Protein AF-A0A6I3ASY9-F1 (afdb_monomer)

Foldseek 3Di:
DQLLQEAEPDVLLSVLSSVLQVLQVVLVKDADPQKHWYYDLLQTFIFGPAADQAWGIKGFPLQKAFDPPFDWDLDLFATDTPDDDPPRDPSNVVNVVSVRVSCNVSRVSVVCCFQQQQRPPPQDPQLQVLLCVVVVCQNVDDDGSSRLVQLQQFDQDCLDPPDGGGTIHRPPLSNAAEAQQFWEWDDPNGIIITTGHCRDPHRTGHYHPVDDDAQLVCCRRHRAGHPNPDQPPDVDDDVVLLVSLVSLLVVLVVDDCRGSSVSNNVSSVSNNRSD

Structure (mmCIF, N/CA/C/O backbone):
data_AF-A0A6I3ASY9-F1
#
_entry.id   AF-A0A6I3ASY9-F1
#
loop_
_atom_site.group_PDB
_atom_site.id
_atom_site.type_symbol
_atom_site.label_atom_id
_atom_site.label_alt_id
_atom_site.label_comp_id
_atom_site.label_asym_id
_atom_site.label_entity_id
_atom_site.label_seq_id
_atom_site.pdbx_PDB_ins_code
_atom_site.Cartn_x
_atom_site.Cartn_y
_atom_site.Cartn_z
_atom_site.occupancy
_atom_site.B_iso_or_equiv
_atom_site.auth_seq_id
_atom_site.auth_comp_id
_atom_site.auth_asym_id
_atom_site.auth_atom_id
_atom_site.pdbx_PDB_model_num
ATOM 1 N N . MET A 1 1 ? 22.072 -5.869 -11.304 1.00 58.28 1 MET A N 1
ATOM 2 C CA . MET A 1 1 ? 22.186 -4.398 -11.091 1.00 58.28 1 MET A CA 1
ATOM 3 C C . MET A 1 1 ? 21.175 -3.882 -10.062 1.00 58.28 1 MET A C 1
ATOM 5 O O . MET A 1 1 ? 21.380 -2.794 -9.538 1.00 58.28 1 MET A O 1
ATOM 9 N N . SER A 1 2 ? 20.123 -4.649 -9.773 1.00 68.56 2 SER A N 1
ATOM 10 C CA . SER A 1 2 ? 18.989 -4.359 -8.885 1.00 68.56 2 SER A CA 1
ATOM 11 C C . SER A 1 2 ? 19.346 -4.203 -7.401 1.00 68.56 2 SER A C 1
ATOM 13 O O . S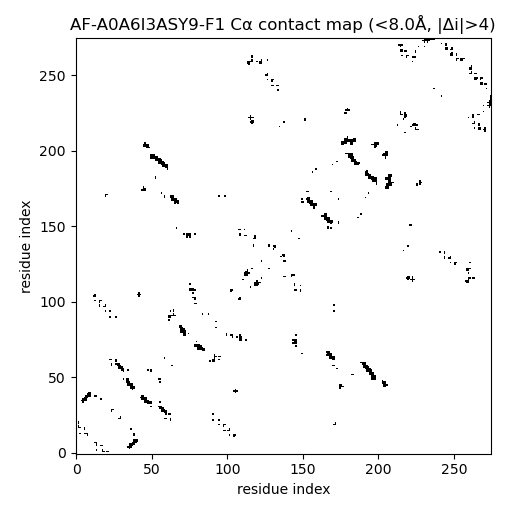ER A 1 2 ? 18.879 -3.269 -6.759 1.00 68.56 2 SER A O 1
ATOM 15 N N . THR A 1 3 ? 20.253 -5.028 -6.869 1.00 81.06 3 THR A N 1
ATOM 16 C CA . THR A 1 3 ? 20.610 -5.037 -5.433 1.00 81.06 3 THR A CA 1
ATOM 17 C C . THR A 1 3 ? 21.164 -3.716 -4.896 1.00 81.06 3 THR A C 1
ATOM 19 O O . THR A 1 3 ? 21.091 -3.463 -3.699 1.00 81.06 3 THR A O 1
ATOM 22 N N . ARG A 1 4 ? 21.679 -2.833 -5.764 1.00 90.50 4 ARG A N 1
ATOM 23 C CA . ARG A 1 4 ? 22.178 -1.507 -5.355 1.00 90.50 4 ARG A CA 1
ATOM 24 C C . ARG A 1 4 ? 21.085 -0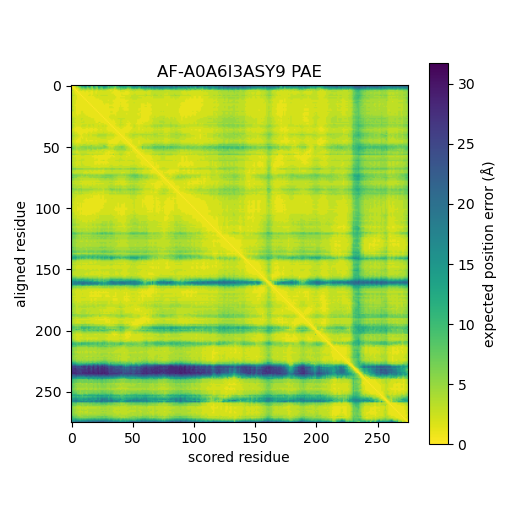.586 -4.808 1.00 90.50 4 ARG A C 1
ATOM 26 O O . ARG A 1 4 ? 21.412 0.383 -4.136 1.00 90.50 4 ARG A O 1
ATOM 33 N N . PHE A 1 5 ? 19.830 -0.855 -5.159 1.00 95.06 5 PHE A N 1
ATOM 34 C CA . PHE A 1 5 ? 18.673 -0.064 -4.758 1.00 95.06 5 PHE A CA 1
ATOM 35 C C . PHE A 1 5 ? 18.044 -0.574 -3.462 1.00 95.06 5 PHE A C 1
ATOM 37 O O . PHE A 1 5 ? 16.984 -0.091 -3.101 1.00 95.06 5 PHE A O 1
ATOM 44 N N . ILE A 1 6 ? 18.611 -1.582 -2.795 1.00 98.06 6 ILE A N 1
ATOM 45 C CA . ILE A 1 6 ? 17.900 -2.322 -1.750 1.00 98.06 6 ILE A CA 1
ATOM 46 C C . ILE A 1 6 ? 18.734 -2.364 -0.476 1.00 98.06 6 ILE A C 1
ATOM 48 O O . ILE A 1 6 ? 19.900 -2.758 -0.488 1.00 98.06 6 ILE A O 1
ATOM 52 N N . GLN A 1 7 ? 18.102 -2.011 0.637 1.00 97.94 7 GLN A N 1
ATOM 53 C CA . GLN A 1 7 ? 18.607 -2.232 1.983 1.00 97.94 7 GLN A CA 1
ATOM 54 C C . GLN A 1 7 ? 17.562 -3.037 2.753 1.00 97.94 7 GLN A C 1
ATOM 56 O O . GLN A 1 7 ? 16.497 -2.526 3.069 1.00 97.94 7 GLN A O 1
ATOM 61 N N . SER A 1 8 ? 17.862 -4.292 3.068 1.00 98.06 8 SER A N 1
ATOM 62 C CA . SER A 1 8 ? 16.923 -5.185 3.748 1.00 98.06 8 SER A CA 1
ATOM 63 C C . SER A 1 8 ? 17.630 -5.956 4.852 1.00 98.06 8 SER A C 1
ATOM 65 O O . SER A 1 8 ? 18.768 -6.391 4.669 1.00 98.06 8 SER A O 1
ATOM 67 N N . ASP A 1 9 ? 16.953 -6.139 5.983 1.00 97.69 9 ASP A N 1
ATOM 68 C CA . ASP A 1 9 ? 17.351 -7.084 7.029 1.00 97.69 9 ASP A CA 1
ATOM 69 C C . ASP A 1 9 ? 16.888 -8.528 6.748 1.00 97.69 9 ASP A C 1
ATOM 71 O O . ASP A 1 9 ? 17.345 -9.457 7.414 1.00 97.69 9 ASP A O 1
ATOM 75 N N . ASP A 1 10 ? 16.051 -8.727 5.725 1.00 98.00 10 ASP A N 1
ATOM 76 C CA . ASP A 1 10 ? 15.577 -10.027 5.246 1.00 98.00 10 ASP A CA 1
ATOM 77 C C . ASP A 1 10 ? 16.040 -10.282 3.792 1.00 98.00 10 ASP A C 1
ATOM 79 O O . ASP A 1 10 ? 15.656 -9.529 2.884 1.00 98.00 10 ASP A O 1
ATOM 83 N N . PRO A 1 11 ? 16.855 -11.323 3.530 1.00 97.31 11 PRO A N 1
ATOM 84 C CA . PRO A 1 11 ? 17.335 -11.631 2.184 1.00 97.31 11 PRO A CA 1
ATOM 85 C C . PRO A 1 11 ? 16.214 -12.039 1.217 1.00 97.31 11 PRO A C 1
ATOM 87 O O . PRO A 1 11 ? 16.312 -11.727 0.036 1.00 97.31 11 PRO A O 1
ATOM 90 N N . ILE A 1 12 ? 15.129 -12.662 1.693 1.00 98.12 12 ILE A N 1
ATOM 91 C CA . ILE A 1 12 ? 14.000 -13.056 0.835 1.00 98.12 12 ILE A CA 1
ATOM 92 C C . ILE A 1 12 ? 13.286 -11.805 0.323 1.00 98.12 12 ILE A C 1
ATOM 94 O O . ILE A 1 12 ? 13.012 -11.684 -0.869 1.00 98.12 12 ILE A O 1
ATOM 98 N N . VAL A 1 13 ? 13.035 -10.836 1.207 1.00 98.38 13 VAL A N 1
ATOM 99 C CA . VAL A 1 13 ? 12.461 -9.540 0.811 1.00 98.38 13 VAL A CA 1
ATOM 100 C C . VAL A 1 13 ? 13.382 -8.814 -0.170 1.00 98.38 13 VAL A C 1
ATOM 102 O O . VAL A 1 13 ? 12.900 -8.224 -1.137 1.00 98.38 13 VAL A O 1
ATOM 105 N N . ALA A 1 14 ? 14.701 -8.884 0.037 1.00 98.19 14 ALA A N 1
ATOM 106 C CA . ALA A 1 14 ? 15.661 -8.276 -0.878 1.00 98.19 14 ALA A CA 1
ATOM 107 C C . ALA A 1 14 ? 15.580 -8.882 -2.288 1.00 98.19 14 ALA A C 1
ATOM 109 O O . ALA A 1 14 ? 15.556 -8.137 -3.266 1.00 98.19 14 ALA A O 1
ATOM 110 N N . ASP A 1 15 ? 15.489 -10.207 -2.391 1.00 98.31 15 ASP A N 1
ATOM 111 C CA . ASP A 1 15 ? 15.388 -10.914 -3.671 1.00 98.31 15 ASP A CA 1
ATOM 112 C C . ASP A 1 15 ? 14.054 -10.625 -4.384 1.00 98.31 15 ASP A C 1
ATOM 114 O O . ASP A 1 15 ? 14.030 -10.403 -5.597 1.00 98.31 15 ASP A O 1
ATOM 118 N N . LEU A 1 16 ? 12.944 -10.545 -3.641 1.00 98.56 16 LEU A N 1
ATOM 119 C CA . LEU A 1 16 ? 11.625 -10.193 -4.186 1.00 98.56 16 LEU A CA 1
ATOM 120 C C . LEU A 1 16 ? 11.583 -8.750 -4.712 1.00 98.56 16 LEU A C 1
ATOM 122 O O . LEU A 1 16 ? 11.071 -8.495 -5.807 1.00 98.56 16 LEU A O 1
ATOM 126 N N . LEU A 1 17 ? 12.170 -7.800 -3.977 1.00 98.50 17 LEU A N 1
ATOM 127 C CA . LEU A 1 17 ? 12.324 -6.419 -4.442 1.00 98.50 17 LEU A CA 1
ATOM 128 C C . LEU A 1 17 ? 13.240 -6.347 -5.669 1.00 98.50 17 LEU A C 1
ATOM 130 O O . LEU A 1 17 ? 12.918 -5.650 -6.628 1.00 98.50 17 LEU A O 1
ATOM 134 N N . ALA A 1 18 ? 14.351 -7.087 -5.678 1.00 98.31 18 ALA A N 1
ATOM 135 C CA . ALA A 1 18 ? 15.269 -7.121 -6.813 1.00 98.31 18 ALA A CA 1
ATOM 136 C C . ALA A 1 18 ? 14.582 -7.644 -8.080 1.00 98.31 18 ALA A C 1
ATOM 138 O O . ALA A 1 18 ? 14.704 -7.018 -9.132 1.00 98.31 18 ALA A O 1
ATOM 139 N N . SER A 1 19 ? 13.803 -8.719 -7.946 1.00 98.31 19 SER A N 1
ATOM 140 C CA . SER A 1 19 ? 13.019 -9.313 -9.035 1.00 98.31 19 SER A CA 1
ATOM 141 C C . SER A 1 19 ? 11.951 -8.343 -9.550 1.00 98.31 19 SER A C 1
ATOM 143 O O . SER A 1 19 ? 11.803 -8.164 -10.754 1.00 98.31 19 SER A O 1
ATOM 145 N N . THR A 1 20 ? 11.269 -7.630 -8.644 1.00 98.50 20 THR A N 1
ATOM 146 C CA . THR A 1 20 ? 10.304 -6.581 -9.019 1.00 98.50 20 THR A CA 1
ATOM 147 C C . THR A 1 20 ? 10.973 -5.480 -9.846 1.00 98.50 20 THR A C 1
ATOM 149 O O . THR A 1 20 ? 10.451 -5.076 -10.881 1.00 98.50 20 THR A O 1
ATOM 152 N N . ILE A 1 21 ? 12.143 -4.994 -9.414 1.00 98.44 21 ILE A N 1
ATOM 153 C CA . ILE A 1 21 ? 12.889 -3.941 -10.120 1.00 98.44 21 ILE A CA 1
ATOM 154 C C . ILE A 1 21 ? 13.346 -4.417 -11.505 1.00 98.44 21 ILE A C 1
ATOM 156 O O . ILE A 1 21 ? 13.336 -3.632 -12.451 1.00 98.44 21 ILE A O 1
ATOM 160 N N . GLU A 1 22 ? 13.760 -5.678 -11.626 1.00 98.06 22 GLU A N 1
ATOM 161 C CA . GLU A 1 22 ? 14.191 -6.267 -12.897 1.00 98.06 22 GLU A CA 1
ATOM 162 C C . GLU A 1 22 ? 13.037 -6.375 -13.892 1.00 98.06 22 GLU A C 1
ATOM 164 O O . GLU A 1 22 ? 13.189 -5.895 -15.013 1.00 98.06 22 GLU A O 1
ATOM 169 N N . LEU A 1 23 ? 11.870 -6.865 -13.467 1.00 98.25 23 LEU A N 1
ATOM 170 C CA . LEU A 1 23 ? 10.675 -6.934 -14.317 1.00 98.25 23 LEU A CA 1
ATOM 171 C C . LEU A 1 23 ? 10.157 -5.550 -14.719 1.00 98.25 23 LEU A C 1
ATOM 173 O O . LEU A 1 23 ? 9.797 -5.327 -15.873 1.00 98.25 23 LEU A O 1
ATOM 177 N N . VAL A 1 24 ? 10.182 -4.578 -13.800 1.00 98.25 24 VAL A N 1
ATOM 178 C CA . VAL A 1 24 ? 9.852 -3.184 -14.136 1.00 98.25 24 VAL A CA 1
ATOM 179 C C . VAL A 1 24 ? 10.818 -2.639 -15.190 1.00 98.25 24 VAL A C 1
ATOM 181 O O . VAL A 1 24 ? 10.379 -1.959 -16.114 1.00 98.25 24 VAL A O 1
ATOM 184 N N . ALA A 1 25 ? 12.118 -2.925 -15.081 1.00 97.94 25 ALA A N 1
ATOM 185 C CA . ALA A 1 25 ? 13.104 -2.494 -16.069 1.00 97.94 25 ALA A CA 1
ATOM 186 C C . ALA A 1 25 ? 12.939 -3.211 -17.421 1.00 97.94 25 ALA A C 1
ATOM 188 O O . ALA A 1 25 ? 13.110 -2.579 -18.463 1.00 97.94 25 ALA A O 1
ATOM 189 N N . GLU A 1 26 ? 12.583 -4.497 -17.414 1.00 97.88 26 GLU A N 1
ATOM 190 C CA . GLU A 1 26 ? 12.280 -5.283 -18.615 1.00 97.88 26 GLU A CA 1
ATOM 191 C C . GLU A 1 26 ? 11.083 -4.714 -19.384 1.00 97.88 26 GLU A C 1
ATOM 193 O O . GLU A 1 26 ? 11.167 -4.546 -20.599 1.00 97.88 26 GLU A O 1
ATOM 198 N N . ALA A 1 27 ? 10.038 -4.279 -18.673 1.00 97.81 27 ALA A N 1
ATOM 199 C CA . ALA A 1 27 ? 8.887 -3.576 -19.244 1.00 97.81 27 ALA A CA 1
ATOM 200 C C . ALA A 1 27 ? 9.210 -2.157 -19.775 1.00 97.81 27 ALA A C 1
ATOM 202 O O . ALA A 1 27 ? 8.329 -1.459 -20.276 1.00 97.81 27 ALA A O 1
ATOM 203 N N . GLY A 1 28 ? 10.456 -1.682 -19.644 1.00 97.94 28 GLY A N 1
ATOM 204 C CA . GLY A 1 28 ? 10.888 -0.340 -20.058 1.00 97.94 28 GLY A CA 1
ATOM 205 C C . GLY A 1 28 ? 10.802 0.730 -18.963 1.00 97.94 28 GLY A C 1
ATOM 206 O O . GLY A 1 28 ? 10.969 1.922 -19.235 1.00 97.94 28 GLY A O 1
ATOM 207 N N . GLY A 1 29 ? 10.546 0.324 -17.722 1.00 98.12 29 GLY A N 1
ATOM 208 C CA . GLY A 1 29 ? 10.496 1.200 -16.562 1.00 98.12 29 GLY A CA 1
ATOM 209 C C . GLY A 1 29 ? 11.870 1.614 -16.060 1.00 98.12 29 GLY A C 1
ATOM 210 O O . GLY A 1 29 ? 12.906 1.051 -16.416 1.00 98.12 29 GLY A O 1
ATOM 211 N N . TRP A 1 30 ? 11.891 2.625 -15.198 1.00 97.50 30 TRP A N 1
ATOM 212 C CA . TRP A 1 30 ? 13.126 3.075 -14.568 1.00 97.50 30 TRP A CA 1
ATOM 213 C C . TRP A 1 30 ? 12.875 3.735 -13.212 1.00 97.50 30 TRP A C 1
ATOM 215 O O . TRP A 1 30 ? 11.776 4.188 -12.885 1.00 97.50 30 TRP A O 1
ATOM 225 N N . LEU A 1 31 ? 13.947 3.793 -12.421 1.00 97.12 31 LEU A N 1
ATOM 226 C CA . LEU A 1 31 ? 13.991 4.383 -11.087 1.00 97.12 31 LEU A CA 1
ATOM 227 C C . LEU A 1 31 ? 15.128 5.402 -11.024 1.00 97.12 31 LEU A C 1
ATOM 229 O O . LEU A 1 31 ? 16.182 5.197 -11.640 1.00 97.12 31 LEU A O 1
ATOM 233 N N . ALA A 1 32 ? 14.946 6.476 -10.260 1.00 96.62 32 ALA A N 1
ATOM 234 C CA . ALA A 1 32 ? 16.009 7.442 -10.027 1.00 96.62 32 ALA A CA 1
ATOM 235 C C . ALA A 1 32 ? 17.247 6.758 -9.405 1.00 96.62 32 ALA A C 1
ATOM 237 O O . ALA A 1 32 ? 17.111 5.927 -8.504 1.00 96.62 32 ALA A O 1
ATOM 238 N N . PRO A 1 33 ? 18.482 7.102 -9.824 1.00 94.94 33 PRO A N 1
ATOM 239 C CA . PRO A 1 33 ? 19.694 6.460 -9.307 1.00 94.94 33 PRO A CA 1
ATOM 240 C C . PRO A 1 33 ? 19.932 6.639 -7.803 1.00 94.94 33 PRO A C 1
ATOM 242 O O . PRO A 1 33 ? 20.758 5.922 -7.243 1.00 94.94 33 PRO A O 1
ATOM 245 N N . SER A 1 34 ? 19.275 7.624 -7.184 1.00 95.31 34 SER A N 1
ATOM 246 C CA . SER A 1 34 ? 19.390 7.957 -5.763 1.00 95.31 34 SER A CA 1
ATOM 247 C C . SER A 1 34 ? 18.352 7.256 -4.876 1.00 95.31 34 SER A C 1
ATOM 249 O O . SER A 1 34 ? 18.380 7.455 -3.662 1.00 95.31 34 SER A O 1
ATOM 251 N N . THR A 1 35 ? 17.461 6.453 -5.466 1.00 96.75 35 THR A N 1
ATOM 252 C CA . THR A 1 35 ? 16.428 5.686 -4.763 1.00 96.75 35 THR A CA 1
ATOM 253 C C . THR A 1 35 ? 17.023 4.506 -3.994 1.00 96.75 35 THR A C 1
ATOM 255 O O . THR A 1 35 ? 17.883 3.795 -4.508 1.00 96.75 35 THR A O 1
ATOM 258 N N . THR A 1 36 ? 16.488 4.240 -2.807 1.00 97.88 36 THR A N 1
ATOM 259 C CA . THR A 1 36 ? 16.702 3.010 -2.045 1.00 97.88 36 THR A CA 1
ATOM 260 C C . THR A 1 36 ? 15.365 2.508 -1.503 1.00 97.88 36 THR A C 1
ATOM 262 O O . THR A 1 36 ? 14.640 3.256 -0.859 1.00 97.88 36 THR A O 1
ATOM 265 N N . PHE A 1 37 ? 15.044 1.237 -1.717 1.00 98.25 37 PHE A N 1
ATOM 266 C CA . PHE A 1 37 ? 13.975 0.527 -1.024 1.00 98.25 37 PHE A CA 1
ATOM 267 C C . PHE A 1 37 ? 14.534 -0.054 0.262 1.00 98.25 37 PHE A C 1
ATOM 269 O O . PHE A 1 37 ? 15.525 -0.791 0.245 1.00 98.25 37 PHE A O 1
ATOM 276 N N . VAL A 1 38 ? 13.904 0.294 1.373 1.00 98.12 38 VAL A N 1
ATOM 277 C CA . VAL A 1 38 ? 14.338 -0.114 2.699 1.00 98.12 38 VAL A CA 1
ATOM 278 C C . VAL A 1 38 ? 13.306 -1.072 3.275 1.00 98.12 38 VAL A C 1
ATOM 280 O O . VAL A 1 38 ? 12.121 -0.757 3.312 1.00 98.12 38 VAL A O 1
ATOM 283 N N . ASN A 1 39 ? 13.763 -2.238 3.723 1.00 97.81 39 ASN A N 1
ATOM 284 C CA . ASN A 1 39 ? 12.999 -3.163 4.547 1.00 97.81 39 ASN A CA 1
ATOM 285 C C . ASN A 1 39 ? 13.649 -3.261 5.927 1.00 97.81 39 ASN A C 1
ATOM 287 O O . ASN A 1 39 ? 14.842 -3.557 6.037 1.00 97.81 39 ASN A O 1
ATOM 291 N N . GLN A 1 40 ? 12.856 -3.029 6.968 1.00 96.62 40 GLN A N 1
ATOM 292 C CA . GLN A 1 40 ? 13.245 -3.282 8.351 1.00 96.62 40 GLN A CA 1
ATOM 293 C C . GLN A 1 40 ? 12.074 -3.920 9.087 1.00 96.62 40 GLN A C 1
ATOM 295 O O . GLN A 1 40 ? 11.010 -3.313 9.221 1.00 96.62 40 GLN A O 1
ATOM 300 N N . HIS A 1 41 ? 12.265 -5.139 9.585 1.00 94.62 41 HIS A N 1
ATOM 301 C CA . HIS A 1 41 ? 11.260 -5.888 10.341 1.00 94.62 41 HIS A CA 1
ATOM 302 C C . HIS A 1 41 ? 9.899 -5.991 9.614 1.00 94.62 41 HIS A C 1
ATOM 304 O O . HIS A 1 41 ? 8.840 -5.857 10.232 1.00 94.62 41 HIS A O 1
ATOM 310 N N . GLY A 1 42 ? 9.912 -6.175 8.288 1.00 92.88 42 GLY A N 1
ATOM 311 C CA . GLY A 1 42 ? 8.702 -6.285 7.460 1.00 92.88 42 GLY A CA 1
ATOM 312 C C . GLY A 1 42 ? 8.009 -4.950 7.152 1.00 92.88 42 GLY A C 1
ATOM 313 O O . GLY A 1 42 ? 6.941 -4.928 6.527 1.00 92.88 42 GLY A O 1
ATOM 314 N N . GLN A 1 43 ? 8.585 -3.823 7.574 1.00 94.62 43 GLN A N 1
ATOM 315 C CA . GLN A 1 43 ? 8.154 -2.491 7.160 1.00 94.62 43 GLN A CA 1
ATOM 316 C C . GLN A 1 43 ? 8.974 -2.043 5.957 1.00 94.62 43 GLN A C 1
ATOM 318 O O . GLN A 1 43 ? 10.202 -2.067 5.996 1.00 94.62 43 GLN A O 1
ATOM 323 N N . LEU A 1 44 ? 8.262 -1.662 4.898 1.00 96.62 44 LEU A N 1
ATOM 324 C CA . LEU A 1 44 ? 8.830 -1.236 3.630 1.00 96.62 44 LEU A CA 1
ATOM 325 C C . LEU A 1 44 ? 8.615 0.263 3.481 1.00 96.62 44 LEU A C 1
ATOM 327 O O . LEU A 1 44 ? 7.505 0.744 3.712 1.00 96.62 44 LEU A O 1
ATOM 331 N N . HIS A 1 45 ? 9.656 0.969 3.064 1.00 96.50 45 HIS A N 1
ATOM 332 C CA . HIS A 1 45 ? 9.574 2.365 2.655 1.00 96.50 45 HIS A CA 1
ATOM 333 C C . HIS A 1 45 ? 10.601 2.663 1.566 1.00 96.50 45 HIS A C 1
ATOM 335 O O . HIS A 1 45 ? 11.487 1.858 1.263 1.00 96.50 45 HIS A O 1
ATOM 341 N N . VAL A 1 46 ? 10.477 3.841 0.968 1.00 97.75 46 VAL A N 1
ATOM 342 C CA . VAL A 1 46 ? 11.404 4.333 -0.050 1.00 97.75 46 VAL A CA 1
ATOM 343 C C . VAL A 1 46 ? 12.189 5.499 0.524 1.00 97.75 46 VAL A C 1
ATOM 345 O O . VAL A 1 46 ? 11.618 6.401 1.129 1.00 97.75 46 VAL A O 1
ATOM 348 N N . GLU A 1 47 ? 13.490 5.524 0.275 1.00 97.19 47 GLU A N 1
ATOM 349 C CA . GLU A 1 47 ? 14.342 6.687 0.472 1.00 97.19 47 GLU A CA 1
ATOM 350 C C . GLU A 1 47 ? 14.844 7.210 -0.875 1.00 97.19 47 GLU A C 1
ATOM 352 O O . GLU A 1 47 ? 15.132 6.438 -1.787 1.00 97.19 47 GLU A O 1
ATOM 357 N N . SER A 1 48 ? 14.963 8.526 -1.024 1.00 95.75 48 SER A N 1
ATOM 358 C CA . SER A 1 48 ? 15.537 9.155 -2.210 1.00 95.75 48 SER A CA 1
ATOM 359 C C . SER A 1 48 ? 16.115 10.528 -1.887 1.00 95.75 48 SER A C 1
ATOM 361 O O . SER A 1 48 ? 15.725 11.190 -0.924 1.00 95.75 48 SER A O 1
ATOM 363 N N . ARG A 1 49 ? 17.066 10.969 -2.715 1.00 94.06 49 ARG A N 1
ATOM 364 C CA . ARG A 1 49 ? 17.594 12.342 -2.675 1.00 94.06 49 ARG A CA 1
ATOM 365 C C . ARG A 1 49 ? 16.974 13.237 -3.745 1.00 94.06 49 ARG A C 1
ATOM 367 O O . ARG A 1 49 ? 17.302 14.421 -3.785 1.00 94.06 49 ARG A O 1
ATOM 374 N N . GLU A 1 50 ? 16.116 12.689 -4.605 1.00 92.94 50 GLU A N 1
ATOM 375 C CA . GLU A 1 50 ? 15.358 13.488 -5.564 1.00 92.94 50 GLU A CA 1
ATOM 376 C C . GLU A 1 50 ? 14.410 14.448 -4.831 1.00 92.94 50 GLU A C 1
ATOM 378 O O . GLU A 1 50 ? 13.824 14.113 -3.800 1.00 92.94 50 GLU A O 1
ATOM 383 N N . ASN A 1 51 ? 14.281 15.667 -5.353 1.00 91.38 51 ASN A N 1
ATOM 384 C CA . ASN A 1 51 ? 13.394 16.684 -4.799 1.00 91.38 51 ASN A CA 1
ATOM 385 C C . ASN A 1 51 ? 12.944 17.671 -5.891 1.00 91.38 51 ASN A C 1
ATOM 387 O O . ASN A 1 51 ? 13.449 17.640 -7.012 1.00 91.38 51 ASN A O 1
ATOM 391 N N . ASN A 1 52 ? 12.045 18.597 -5.552 1.00 88.94 52 ASN A N 1
ATOM 392 C CA . ASN A 1 52 ? 11.592 19.697 -6.407 1.00 88.94 52 ASN A CA 1
ATOM 393 C C . ASN A 1 52 ? 10.986 19.231 -7.741 1.00 88.94 52 ASN A C 1
ATOM 395 O O . ASN A 1 52 ? 11.229 19.832 -8.787 1.00 88.94 52 ASN A O 1
ATOM 399 N N . GLY A 1 53 ? 10.203 18.152 -7.708 1.00 92.19 53 GLY A N 1
ATOM 400 C CA . GLY A 1 53 ? 9.547 17.600 -8.889 1.00 92.19 53 GLY A CA 1
ATOM 401 C C . GLY A 1 53 ? 10.465 16.773 -9.788 1.00 92.19 53 GLY A C 1
ATOM 402 O O . GLY A 1 53 ? 10.025 16.357 -10.859 1.00 92.19 53 GLY A O 1
ATOM 403 N N . SER A 1 54 ? 11.712 16.502 -9.378 1.00 95.25 54 SER A N 1
ATOM 404 C CA . SER A 1 54 ? 12.579 15.553 -10.080 1.00 95.25 54 SER A CA 1
ATOM 405 C C . SER A 1 54 ? 11.907 14.192 -10.194 1.00 95.25 54 SER A C 1
ATOM 407 O O . SER A 1 54 ? 11.229 13.732 -9.274 1.00 95.25 54 SER A O 1
ATOM 409 N N . ALA A 1 55 ? 12.107 13.540 -11.328 1.00 96.25 55 ALA A N 1
ATOM 410 C CA . ALA A 1 55 ? 11.434 12.298 -11.639 1.00 96.25 55 ALA A CA 1
ATOM 411 C C . ALA A 1 55 ? 12.009 11.148 -10.784 1.00 96.25 55 ALA A C 1
ATOM 413 O O . ALA A 1 55 ? 13.212 10.898 -10.796 1.00 96.25 55 ALA A O 1
ATOM 414 N N . LEU A 1 56 ? 11.145 10.485 -10.014 1.00 96.69 56 LEU A N 1
ATOM 415 C CA . LEU A 1 56 ? 11.502 9.437 -9.058 1.00 96.69 56 LEU A CA 1
ATOM 416 C C . LEU A 1 56 ? 11.331 8.048 -9.676 1.00 96.69 56 LEU A C 1
ATOM 418 O O . LEU A 1 56 ? 12.265 7.247 -9.653 1.00 96.69 56 LEU A O 1
ATOM 422 N N . PHE A 1 57 ? 10.155 7.796 -10.254 1.00 96.38 57 PHE A N 1
ATOM 423 C CA . PHE A 1 57 ? 9.781 6.525 -10.873 1.00 96.38 57 PHE A CA 1
ATOM 424 C C . PHE A 1 57 ? 9.101 6.746 -12.217 1.00 96.38 57 PHE A C 1
ATOM 426 O O . PHE A 1 57 ? 8.374 7.726 -12.407 1.00 96.38 57 PHE A O 1
ATOM 433 N N . HIS A 1 58 ? 9.262 5.765 -13.093 1.00 98.12 58 HIS A N 1
ATOM 434 C CA . HIS A 1 58 ? 8.432 5.566 -14.267 1.00 98.12 58 HIS A CA 1
ATOM 435 C C . HIS A 1 58 ? 8.105 4.081 -14.375 1.00 98.12 58 HIS A C 1
ATOM 437 O O . HIS A 1 58 ? 8.997 3.271 -14.635 1.00 98.12 58 HIS A O 1
ATOM 443 N N . ILE A 1 59 ? 6.839 3.740 -14.136 1.00 98.44 59 ILE A N 1
ATOM 444 C CA . ILE A 1 59 ? 6.341 2.366 -14.159 1.00 98.44 59 ILE A CA 1
ATOM 445 C C . ILE A 1 59 ? 5.423 2.209 -15.377 1.00 98.44 59 ILE A C 1
ATOM 447 O O . ILE A 1 59 ? 4.341 2.801 -15.386 1.00 98.44 59 ILE A O 1
ATOM 451 N N . PRO A 1 60 ? 5.838 1.466 -16.414 1.00 97.81 60 PRO A N 1
ATOM 452 C CA . PRO A 1 60 ? 5.023 1.218 -17.596 1.00 97.81 60 PRO A CA 1
ATOM 453 C C . PRO A 1 60 ? 3.748 0.456 -17.245 1.00 97.81 60 PRO A C 1
ATOM 455 O O . PRO A 1 60 ? 3.739 -0.357 -16.322 1.00 97.81 60 PRO A O 1
ATOM 458 N N . ARG A 1 61 ? 2.690 0.667 -18.030 1.00 96.25 61 ARG A N 1
ATOM 459 C CA . ARG A 1 61 ? 1.409 -0.045 -17.911 1.00 96.25 61 ARG A CA 1
ATOM 460 C C . ARG A 1 61 ? 1.579 -1.565 -17.938 1.00 96.25 61 ARG A C 1
ATOM 462 O O . ARG A 1 61 ? 0.822 -2.263 -17.282 1.00 96.25 61 ARG A O 1
ATOM 469 N N . GLU A 1 62 ? 2.551 -2.077 -18.686 1.00 95.81 62 GLU A N 1
ATOM 470 C CA . GLU A 1 62 ? 2.840 -3.516 -18.773 1.00 95.81 62 GLU A CA 1
ATOM 471 C C . GLU A 1 62 ? 3.310 -4.120 -17.437 1.00 95.81 62 GLU A C 1
ATOM 473 O O . GLU A 1 62 ? 3.106 -5.303 -17.193 1.00 95.81 62 GLU A O 1
ATOM 478 N N . ALA A 1 63 ? 3.870 -3.301 -16.540 1.00 97.69 63 ALA A N 1
ATOM 479 C CA . ALA A 1 63 ? 4.283 -3.710 -15.198 1.00 97.69 63 ALA A CA 1
ATOM 480 C C . ALA A 1 63 ? 3.194 -3.481 -14.131 1.00 97.69 63 ALA A C 1
ATOM 482 O O . ALA A 1 63 ? 3.468 -3.532 -12.931 1.00 97.69 63 ALA A O 1
ATOM 483 N N . PHE A 1 64 ? 1.966 -3.161 -14.535 1.00 97.12 64 PHE A N 1
ATOM 484 C CA . PHE A 1 64 ? 0.848 -3.022 -13.611 1.00 97.12 64 PHE A CA 1
ATOM 485 C C . PHE A 1 64 ? 0.275 -4.389 -13.254 1.00 97.12 64 PHE A C 1
ATOM 487 O O . PHE A 1 64 ? 0.250 -5.290 -14.085 1.00 97.12 64 PHE A O 1
ATOM 494 N N . VAL A 1 65 ? -0.224 -4.521 -12.026 1.00 97.25 65 VAL A N 1
ATOM 495 C CA . VAL A 1 65 ? -0.833 -5.761 -11.540 1.00 97.25 65 VAL A CA 1
ATOM 496 C C . VAL A 1 65 ? -2.306 -5.518 -11.254 1.00 97.25 65 VAL A C 1
ATOM 498 O O . VAL A 1 65 ? -2.662 -4.831 -10.290 1.00 97.25 65 VAL A O 1
ATOM 501 N N . ARG A 1 66 ? -3.180 -6.072 -12.095 1.00 96.19 66 ARG A N 1
ATOM 502 C CA . ARG A 1 66 ? -4.626 -6.051 -11.863 1.00 96.19 66 ARG A CA 1
ATOM 503 C C . ARG A 1 66 ? -4.981 -7.057 -10.775 1.00 96.19 66 ARG A C 1
ATOM 505 O O . ARG A 1 66 ? -4.539 -8.202 -10.801 1.00 96.19 66 ARG A O 1
ATOM 512 N N . VAL A 1 67 ? -5.779 -6.624 -9.801 1.00 96.44 67 VAL A N 1
ATOM 513 C CA . VAL A 1 67 ? -6.119 -7.454 -8.627 1.00 96.44 67 VAL A CA 1
ATOM 514 C C . VAL A 1 67 ? -7.601 -7.802 -8.529 1.00 96.44 67 VAL A C 1
ATOM 516 O O . VAL A 1 67 ? -7.942 -8.735 -7.806 1.00 96.44 67 VAL A O 1
ATOM 519 N N . ASP A 1 68 ? -8.471 -7.079 -9.241 1.00 94.19 68 ASP A N 1
ATOM 520 C CA . ASP A 1 68 ? -9.926 -7.283 -9.191 1.00 94.19 68 ASP A CA 1
ATOM 521 C C . ASP A 1 68 ? -10.374 -8.562 -9.914 1.00 94.19 68 ASP A C 1
ATOM 523 O O . ASP A 1 68 ? -11.314 -9.213 -9.463 1.00 94.19 68 ASP A O 1
ATOM 527 N N . ASP A 1 69 ? -9.679 -8.947 -10.988 1.00 91.12 69 ASP A N 1
ATOM 528 C CA . ASP A 1 69 ? -10.012 -10.139 -11.781 1.00 91.12 69 ASP A CA 1
ATOM 529 C C . ASP A 1 69 ? -9.380 -11.429 -11.224 1.00 91.12 69 ASP A C 1
ATOM 531 O O . ASP A 1 69 ? -9.730 -12.531 -11.644 1.00 91.12 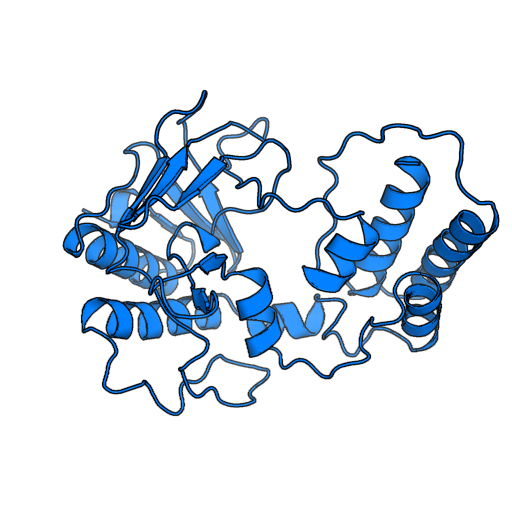69 ASP A O 1
ATOM 535 N N . VAL A 1 70 ? -8.447 -11.310 -10.275 1.00 96.75 70 VAL A N 1
ATOM 536 C CA . VAL A 1 70 ? -7.784 -12.452 -9.632 1.00 96.75 70 VAL A CA 1
ATOM 537 C C . VAL A 1 70 ? -8.730 -13.090 -8.617 1.00 96.75 70 VAL A C 1
ATOM 539 O O . VAL A 1 70 ? -9.343 -12.402 -7.799 1.00 96.75 70 VAL A O 1
ATOM 542 N N . GLN A 1 71 ? -8.825 -14.421 -8.619 1.00 97.25 71 GLN A N 1
ATOM 543 C CA . GLN A 1 71 ? -9.575 -15.125 -7.583 1.00 97.25 71 GLN A CA 1
ATOM 544 C C . GLN A 1 71 ? -8.692 -15.347 -6.358 1.00 97.25 71 GLN A C 1
ATOM 546 O O . GLN A 1 71 ? -7.706 -16.085 -6.400 1.00 97.25 71 GLN A O 1
ATOM 551 N N . TRP A 1 72 ? -9.081 -14.729 -5.247 1.00 97.38 72 TRP A N 1
ATOM 552 C CA . TRP A 1 72 ? -8.365 -14.786 -3.977 1.00 97.38 72 TRP A CA 1
ATOM 553 C C . TRP A 1 72 ? -9.007 -15.774 -3.006 1.00 97.38 72 TRP A C 1
ATOM 555 O O . TRP A 1 72 ? -10.235 -15.891 -2.936 1.00 97.38 72 TRP A O 1
ATOM 565 N N . SER A 1 73 ? -8.187 -16.440 -2.192 1.00 96.00 73 SER A N 1
ATOM 566 C CA . SER A 1 73 ? -8.704 -17.145 -1.020 1.00 96.00 73 SER A CA 1
ATOM 567 C C . SER A 1 73 ? -9.193 -16.149 0.042 1.00 96.00 73 SER A C 1
ATOM 569 O O . SER A 1 73 ? -8.839 -14.969 0.050 1.00 96.00 73 SER A O 1
ATOM 571 N N . GLN A 1 74 ? -10.035 -16.631 0.956 1.00 90.62 74 GLN A N 1
ATOM 572 C CA . GLN A 1 74 ? -10.584 -15.845 2.069 1.00 90.62 74 GLN A CA 1
ATOM 573 C C . GLN A 1 74 ? -9.680 -15.891 3.318 1.00 90.62 74 GLN A C 1
ATOM 575 O O . GLN A 1 74 ? -10.156 -15.695 4.436 1.00 90.62 74 GLN A O 1
ATOM 580 N N . SER A 1 75 ? -8.393 -16.210 3.153 1.00 92.38 75 SER A N 1
ATOM 581 C CA . SER A 1 75 ? -7.441 -16.318 4.260 1.00 92.38 75 SER A CA 1
ATOM 582 C C . SER A 1 75 ? -7.185 -14.960 4.925 1.00 92.38 75 SER A C 1
ATOM 584 O O . SER A 1 75 ? -7.041 -13.930 4.267 1.00 92.38 75 SER A O 1
ATOM 586 N N . SER A 1 76 ? -7.122 -14.960 6.258 1.00 89.62 76 SER A N 1
ATOM 587 C CA . SER A 1 76 ? -6.697 -13.810 7.063 1.00 89.62 76 SER A CA 1
ATOM 588 C C . SER A 1 76 ? -5.181 -13.778 7.280 1.00 89.62 76 SER A C 1
ATOM 590 O O . SER A 1 76 ? -4.631 -12.748 7.657 1.00 89.62 76 SER A O 1
ATOM 592 N N . GLU A 1 77 ? -4.489 -14.893 7.057 1.00 93.88 77 GLU A N 1
ATOM 593 C CA . GLU A 1 77 ? -3.086 -15.039 7.449 1.00 93.88 77 GLU A CA 1
ATOM 594 C C . GLU A 1 77 ? -2.122 -14.760 6.301 1.00 93.88 77 GLU A C 1
ATOM 596 O O . GLU A 1 77 ? -1.021 -14.261 6.523 1.00 93.88 77 GLU A O 1
ATOM 601 N N . GLN A 1 78 ? -2.518 -15.092 5.073 1.00 96.50 78 GLN A N 1
ATOM 602 C CA . GLN A 1 78 ? -1.680 -14.960 3.886 1.00 96.50 78 GLN A CA 1
ATOM 603 C C . GLN A 1 78 ? -2.541 -14.663 2.662 1.00 96.50 78 GLN A C 1
ATOM 605 O O . GLN A 1 78 ? -3.674 -15.122 2.556 1.00 96.50 78 GLN A O 1
ATOM 610 N N . LEU A 1 79 ? -1.986 -13.901 1.729 1.00 97.50 79 LEU A N 1
ATOM 611 C CA . LEU A 1 79 ? -2.518 -13.776 0.383 1.00 97.50 79 LEU A CA 1
ATOM 612 C C . LEU A 1 79 ? -2.308 -15.098 -0.349 1.00 97.50 79 LEU A C 1
ATOM 614 O O . LEU A 1 79 ? -1.176 -15.567 -0.478 1.00 97.50 79 LEU A O 1
ATOM 618 N N . GLU A 1 80 ? -3.392 -15.666 -0.860 1.00 97.62 80 GLU A N 1
ATOM 619 C CA . GLU A 1 80 ? -3.368 -16.897 -1.642 1.00 97.62 80 GLU A CA 1
ATOM 620 C C . GLU A 1 80 ? -4.174 -16.684 -2.921 1.00 97.62 80 GLU A C 1
ATOM 622 O O . GLU A 1 80 ? -5.341 -16.280 -2.887 1.00 97.62 80 GLU A O 1
ATOM 627 N N . ILE A 1 81 ? -3.531 -16.963 -4.051 1.00 98.06 81 ILE A N 1
ATOM 628 C CA . ILE A 1 81 ? -4.155 -16.932 -5.369 1.00 98.06 81 ILE A CA 1
ATOM 629 C C . ILE A 1 81 ? -4.780 -18.306 -5.619 1.00 98.06 81 ILE A C 1
ATOM 631 O O . ILE A 1 81 ? -4.090 -19.323 -5.545 1.00 98.06 81 ILE A O 1
ATOM 635 N N . LEU A 1 82 ? -6.078 -18.334 -5.912 1.00 97.75 82 LEU A N 1
ATOM 636 C CA . LEU A 1 82 ? -6.790 -19.542 -6.333 1.00 97.75 82 LEU A CA 1
ATOM 637 C C . LEU A 1 82 ? -6.742 -19.709 -7.852 1.00 97.75 82 LEU A C 1
ATOM 639 O O . LEU A 1 82 ? -6.553 -20.819 -8.343 1.00 97.75 82 LEU A O 1
ATOM 643 N N . GLU A 1 83 ? -6.898 -18.606 -8.583 1.00 97.38 83 GLU A N 1
ATOM 644 C CA . GLU A 1 83 ? -6.899 -18.583 -10.044 1.00 97.38 83 GLU A CA 1
ATOM 645 C C . GLU A 1 83 ? -6.386 -17.229 -10.551 1.00 97.38 83 GLU A C 1
ATOM 647 O O . GLU A 1 83 ? -6.786 -16.175 -10.044 1.00 97.38 83 GLU A O 1
ATOM 652 N N . VAL A 1 84 ? -5.507 -17.269 -11.557 1.00 96.88 84 VAL A N 1
ATOM 653 C CA . VAL A 1 84 ? -5.061 -16.095 -12.322 1.00 96.88 84 VAL A CA 1
ATOM 654 C C . VAL A 1 84 ? -5.793 -16.1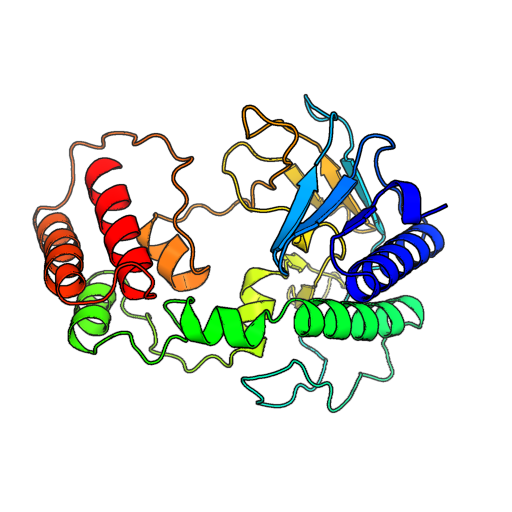02 -13.664 1.00 96.88 84 VAL A C 1
ATOM 656 O O . VAL A 1 84 ? -5.825 -17.153 -14.304 1.00 96.88 84 VAL A O 1
ATOM 659 N N . PRO A 1 85 ? -6.359 -14.974 -14.121 1.00 94.62 85 PRO A N 1
ATOM 660 C CA . PRO A 1 85 ? -7.016 -14.917 -15.421 1.00 94.62 85 PRO A CA 1
ATOM 661 C C . PRO A 1 85 ? -6.063 -15.204 -16.590 1.00 94.62 85 PRO A C 1
ATOM 663 O O . PRO A 1 85 ? -4.997 -14.602 -16.687 1.00 94.62 85 PRO A O 1
ATOM 666 N N . ASP A 1 86 ? -6.509 -16.014 -17.555 1.00 93.75 86 ASP A N 1
ATOM 667 C CA . ASP A 1 86 ? -5.730 -16.394 -18.754 1.00 93.75 86 ASP A CA 1
ATOM 668 C C . ASP A 1 86 ? -5.292 -15.213 -19.640 1.00 93.75 86 ASP A C 1
ATOM 670 O O . ASP A 1 86 ? -4.458 -15.362 -20.530 1.00 93.75 86 ASP A O 1
ATOM 674 N N . HIS A 1 87 ? -5.908 -14.045 -19.457 1.00 92.44 87 HIS A N 1
ATOM 675 C CA . HIS A 1 87 ? -5.642 -12.852 -20.255 1.00 92.44 87 HIS A CA 1
ATOM 676 C C . HIS A 1 87 ? -4.575 -11.933 -19.633 1.00 92.44 87 HIS A C 1
ATOM 678 O O . HIS A 1 87 ? -4.330 -10.843 -20.158 1.00 92.44 87 HIS A O 1
ATOM 684 N N . PHE A 1 88 ? -3.987 -12.315 -18.496 1.00 94.50 88 PHE A N 1
ATOM 685 C CA . PHE A 1 88 ? -2.862 -11.591 -17.908 1.00 94.50 88 PHE A CA 1
ATOM 686 C C . PHE A 1 88 ? -1.599 -11.847 -18.733 1.00 94.50 88 PHE A C 1
ATOM 688 O O . PHE A 1 88 ? -1.378 -12.951 -19.229 1.00 94.50 88 PHE A O 1
ATOM 695 N N . GLY A 1 89 ? -0.783 -10.807 -18.908 1.00 94.69 89 GLY A N 1
ATOM 696 C CA . GLY A 1 89 ? 0.509 -10.943 -19.580 1.00 94.69 89 GLY A CA 1
ATOM 697 C C . GLY A 1 89 ? 1.530 -11.677 -18.709 1.00 94.69 89 GLY A C 1
ATOM 698 O O . GLY A 1 89 ? 1.336 -11.817 -17.499 1.00 94.69 89 GLY A O 1
ATOM 699 N N . ASP A 1 90 ? 2.644 -12.094 -19.311 1.00 96.75 90 ASP A N 1
ATOM 700 C CA . ASP A 1 90 ? 3.713 -12.810 -18.602 1.00 96.75 90 ASP A CA 1
ATOM 701 C C . ASP A 1 90 ? 4.311 -11.944 -17.475 1.00 96.75 90 ASP A C 1
ATOM 703 O O . ASP A 1 90 ? 4.329 -12.364 -16.318 1.00 96.75 90 ASP A O 1
ATOM 707 N N . ILE A 1 91 ? 4.687 -10.692 -17.778 1.00 97.56 91 ILE A N 1
ATOM 708 C CA . ILE A 1 91 ? 5.249 -9.745 -16.794 1.00 97.56 91 ILE A CA 1
ATOM 709 C C . ILE A 1 91 ? 4.259 -9.461 -15.656 1.00 97.56 91 ILE A C 1
ATOM 711 O O . ILE A 1 91 ? 4.632 -9.501 -14.484 1.00 97.56 91 ILE A O 1
ATOM 715 N N . GLU A 1 92 ? 2.992 -9.195 -15.982 1.00 97.00 92 GLU A N 1
ATOM 716 C CA . GLU A 1 92 ? 1.945 -8.942 -14.985 1.00 97.00 92 GLU A CA 1
ATOM 717 C C . GLU A 1 92 ? 1.734 -10.153 -14.068 1.00 97.00 92 GLU A C 1
ATOM 719 O O . GLU A 1 92 ? 1.632 -9.998 -12.851 1.00 97.00 92 GLU A O 1
ATOM 724 N N . THR A 1 93 ? 1.697 -11.359 -14.639 1.00 97.81 93 THR A N 1
ATOM 725 C CA . THR A 1 93 ? 1.512 -12.602 -13.884 1.00 97.81 93 THR A CA 1
ATOM 726 C C . THR A 1 93 ? 2.685 -12.849 -12.942 1.00 97.81 93 THR A C 1
ATOM 728 O O . THR A 1 93 ? 2.482 -13.160 -11.767 1.00 97.81 93 THR A O 1
ATOM 731 N N . GLU A 1 94 ? 3.920 -12.676 -13.413 1.00 98.31 94 GLU A N 1
ATOM 732 C CA . GLU A 1 94 ? 5.106 -12.824 -12.567 1.00 98.31 94 GLU A CA 1
ATOM 733 C C . GLU A 1 94 ? 5.139 -11.780 -11.445 1.00 98.31 94 GLU A C 1
ATOM 735 O O . GLU A 1 94 ? 5.359 -12.127 -10.279 1.00 98.31 94 GLU A O 1
ATOM 740 N N . LEU A 1 95 ? 4.837 -10.516 -11.762 1.00 98.56 95 LEU A N 1
ATOM 741 C CA . LEU A 1 95 ? 4.725 -9.458 -10.762 1.00 98.56 95 LEU A CA 1
ATOM 742 C C . LEU A 1 95 ? 3.622 -9.759 -9.745 1.00 98.56 95 LEU A C 1
ATOM 744 O O . LEU A 1 95 ? 3.854 -9.560 -8.556 1.00 98.56 95 LEU A O 1
ATOM 748 N N . LEU A 1 96 ? 2.467 -10.291 -10.153 1.00 98.50 96 LEU A N 1
ATOM 749 C CA . LEU A 1 96 ? 1.407 -10.705 -9.231 1.00 98.50 96 LEU A CA 1
ATOM 750 C C . LEU A 1 96 ? 1.934 -11.697 -8.182 1.00 98.50 96 LEU A C 1
ATOM 752 O O . LEU A 1 96 ? 1.767 -11.468 -6.982 1.00 98.50 96 LEU A O 1
ATOM 756 N N . TYR A 1 97 ? 2.614 -12.765 -8.610 1.00 98.62 97 TYR A N 1
ATOM 757 C CA . TYR A 1 97 ? 3.174 -13.755 -7.685 1.00 98.62 97 TYR A CA 1
ATOM 758 C C . TYR A 1 97 ? 4.269 -13.169 -6.784 1.00 98.62 97 TYR A C 1
ATOM 760 O O . TYR A 1 97 ? 4.278 -13.441 -5.580 1.00 98.62 97 TYR A O 1
ATOM 768 N N . ILE A 1 98 ? 5.162 -12.336 -7.328 1.00 98.62 98 ILE A N 1
ATOM 769 C CA . ILE A 1 98 ? 6.224 -11.679 -6.550 1.00 98.62 98 ILE A CA 1
ATOM 770 C C . ILE A 1 98 ? 5.628 -10.730 -5.508 1.00 98.62 98 ILE A C 1
ATOM 772 O O . ILE A 1 98 ? 6.053 -10.748 -4.353 1.00 98.62 98 ILE A O 1
ATOM 776 N N . GLN A 1 99 ? 4.623 -9.933 -5.876 1.00 98.50 99 GLN A N 1
ATOM 777 C CA . GLN A 1 99 ? 3.969 -9.007 -4.956 1.00 98.50 99 GLN A CA 1
ATOM 778 C C . GLN A 1 99 ? 3.208 -9.756 -3.862 1.00 98.50 99 GLN A C 1
ATOM 780 O O . GLN A 1 99 ? 3.301 -9.376 -2.695 1.00 98.50 99 GLN A O 1
ATOM 785 N N . VAL A 1 100 ? 2.525 -10.856 -4.182 1.00 98.44 100 VAL A N 1
ATOM 786 C CA . VAL A 1 100 ? 1.900 -11.725 -3.171 1.00 98.44 100 VAL A CA 1
ATOM 787 C C . VAL A 1 100 ? 2.940 -12.278 -2.196 1.00 98.44 100 VAL A C 1
ATOM 789 O O . VAL A 1 100 ? 2.759 -12.170 -0.980 1.00 98.44 100 VAL A O 1
ATOM 792 N N . ALA A 1 101 ? 4.059 -12.799 -2.703 1.00 98.69 101 ALA A N 1
ATOM 793 C CA . ALA A 1 101 ? 5.146 -13.299 -1.867 1.00 98.69 101 ALA A CA 1
ATOM 794 C C . ALA A 1 101 ? 5.750 -12.196 -0.980 1.00 98.69 101 ALA A C 1
ATOM 796 O O . ALA A 1 101 ? 5.974 -12.427 0.207 1.00 98.69 101 ALA A O 1
ATOM 797 N N . LEU A 1 102 ? 5.949 -10.988 -1.517 1.00 98.56 102 LEU A N 1
ATOM 798 C CA . LEU A 1 102 ? 6.491 -9.841 -0.785 1.00 98.56 102 LEU A CA 1
ATOM 799 C C . LEU A 1 102 ? 5.579 -9.438 0.377 1.00 98.56 102 LEU A C 1
ATOM 801 O O . LEU A 1 102 ? 6.029 -9.318 1.517 1.00 98.56 102 LEU A O 1
ATOM 805 N N . HIS A 1 103 ? 4.282 -9.285 0.113 1.00 98.00 103 HIS A N 1
ATOM 806 C CA . HIS A 1 103 ? 3.302 -8.919 1.134 1.00 98.00 103 HIS A CA 1
ATOM 807 C C . HIS A 1 103 ? 3.163 -9.997 2.221 1.00 98.00 103 HIS A C 1
ATOM 809 O O . HIS A 1 103 ? 3.032 -9.658 3.403 1.00 98.00 103 HIS A O 1
ATOM 815 N N . ASN A 1 104 ? 3.240 -11.278 1.848 1.00 98.31 104 ASN A N 1
ATOM 816 C CA . ASN A 1 104 ? 3.233 -12.391 2.798 1.00 98.31 104 ASN A CA 1
ATOM 817 C C . ASN A 1 104 ? 4.497 -12.420 3.659 1.00 98.31 104 ASN A C 1
ATOM 819 O O . ASN A 1 104 ? 4.395 -12.535 4.879 1.00 98.31 104 ASN A O 1
ATOM 823 N N . GLN A 1 105 ? 5.674 -12.248 3.052 1.00 98.19 105 GLN A N 1
ATOM 824 C CA . GLN A 1 105 ? 6.949 -12.221 3.771 1.00 98.19 105 GLN A CA 1
ATOM 825 C C . GLN A 1 105 ? 7.017 -11.044 4.756 1.00 98.19 105 GLN A C 1
ATOM 827 O O . GLN A 1 105 ? 7.529 -11.180 5.864 1.00 98.19 105 GLN A O 1
ATOM 832 N N . CYS A 1 106 ? 6.425 -9.904 4.397 1.00 97.25 106 CYS A N 1
ATOM 833 C CA . CYS A 1 106 ? 6.285 -8.752 5.286 1.00 97.25 106 CYS A CA 1
ATOM 834 C C . CYS A 1 106 ? 5.135 -8.874 6.305 1.00 97.25 106 CYS A C 1
ATOM 836 O O . CYS A 1 106 ? 4.882 -7.920 7.043 1.00 97.25 106 CYS A O 1
ATOM 838 N N . GLY A 1 107 ? 4.403 -9.994 6.335 1.00 96.44 107 GLY A N 1
ATOM 839 C CA . GLY A 1 107 ? 3.322 -10.239 7.290 1.00 96.44 107 GLY A CA 1
ATOM 840 C C . GLY A 1 107 ? 2.181 -9.221 7.211 1.00 96.44 107 GLY A C 1
ATOM 841 O O . GLY A 1 107 ? 1.606 -8.865 8.242 1.00 96.44 107 GLY A O 1
ATOM 842 N N . LYS A 1 108 ? 1.854 -8.716 6.011 1.00 94.69 108 LYS A N 1
ATOM 843 C CA . LYS A 1 108 ? 0.908 -7.599 5.865 1.00 94.69 108 LYS A CA 1
ATOM 844 C C . LYS A 1 108 ? -0.514 -7.951 6.300 1.00 94.69 108 LYS A C 1
ATOM 846 O O . LYS A 1 108 ? -1.097 -7.154 7.030 1.00 94.69 108 LYS A O 1
ATOM 851 N N . LEU A 1 109 ? -1.063 -9.116 5.932 1.00 95.62 109 LEU A N 1
ATOM 852 C CA . LEU A 1 109 ? -2.420 -9.484 6.373 1.00 95.62 109 LEU A CA 1
ATOM 853 C C . LEU A 1 109 ? -2.514 -9.706 7.894 1.00 95.62 109 LEU A C 1
ATOM 855 O O . LEU A 1 109 ? -3.382 -9.079 8.506 1.00 95.62 109 LEU A O 1
ATOM 859 N N . PRO A 1 110 ? -1.616 -10.479 8.547 1.00 94.25 110 PRO A N 1
ATOM 860 C CA . PRO A 1 110 ? -1.631 -10.612 10.003 1.00 94.25 110 PRO A CA 1
ATOM 861 C C . PRO A 1 110 ? -1.507 -9.266 10.718 1.00 94.25 110 PRO A C 1
ATOM 863 O O . PRO A 1 110 ? -2.236 -9.006 11.673 1.00 94.25 110 PRO A O 1
ATOM 866 N N . TRP A 1 111 ? -0.628 -8.384 10.230 1.00 92.50 111 TRP A N 1
ATOM 867 C CA . TRP A 1 111 ? -0.491 -7.033 10.767 1.00 92.50 111 TRP A CA 1
ATOM 868 C C . TRP A 1 111 ? -1.790 -6.231 10.614 1.00 92.50 111 TRP A C 1
ATOM 870 O O . TRP A 1 111 ? -2.281 -5.686 11.600 1.00 92.50 111 TRP A O 1
ATOM 880 N N . MET A 1 112 ? -2.402 -6.211 9.424 1.00 92.31 112 MET A N 1
ATOM 881 C CA . MET A 1 112 ? -3.660 -5.492 9.184 1.00 92.31 112 MET A CA 1
ATOM 882 C C . MET A 1 112 ? -4.816 -6.022 10.038 1.00 92.31 112 MET A C 1
ATOM 884 O O . MET A 1 112 ? -5.596 -5.227 10.555 1.00 92.31 112 MET A O 1
ATOM 888 N N . ASN A 1 113 ? -4.911 -7.333 10.258 1.00 92.75 113 ASN A N 1
ATOM 889 C CA . ASN A 1 113 ? -5.930 -7.914 11.140 1.00 92.75 113 ASN A CA 1
ATOM 890 C C . ASN A 1 113 ? -5.757 -7.542 12.613 1.00 92.75 113 ASN A C 1
ATOM 892 O O . ASN A 1 113 ? -6.687 -7.712 13.396 1.00 92.75 113 ASN A O 1
ATOM 896 N N . GLN A 1 114 ? -4.586 -7.049 13.007 1.00 91.06 114 GLN A N 1
ATOM 897 C CA . GLN A 1 114 ? -4.327 -6.583 14.367 1.00 91.06 114 GLN A CA 1
ATOM 898 C C . GLN A 1 114 ? -4.463 -5.064 14.486 1.00 91.06 114 GLN A C 1
ATOM 900 O O . GLN A 1 114 ? -4.863 -4.565 15.534 1.00 91.06 114 GLN A O 1
ATOM 905 N N . THR A 1 115 ? -4.130 -4.316 13.433 1.00 90.88 115 THR A N 1
ATOM 906 C CA . THR A 1 115 ? -3.982 -2.857 13.517 1.00 90.88 115 THR A CA 1
ATOM 907 C C . THR A 1 115 ? -5.039 -2.077 12.749 1.00 90.88 115 THR A C 1
ATOM 909 O O . THR A 1 115 ? -5.361 -0.959 13.143 1.00 90.88 115 THR A O 1
ATOM 912 N N . HIS A 1 116 ? -5.618 -2.627 11.679 1.00 94.31 116 HIS A N 1
ATOM 913 C CA . HIS A 1 116 ? -6.540 -1.881 10.830 1.00 94.31 116 HIS A CA 1
ATOM 914 C C . HIS A 1 116 ? -7.910 -1.732 11.516 1.00 94.31 116 HIS A C 1
ATOM 916 O O . HIS A 1 116 ? -8.571 -2.743 11.772 1.00 94.31 116 HIS A O 1
ATOM 922 N N . PRO A 1 117 ? -8.422 -0.506 11.753 1.00 94.06 117 PRO A N 1
ATOM 923 C CA . PRO A 1 117 ? -9.688 -0.289 12.450 1.00 94.06 117 PRO A CA 1
ATOM 924 C C . PRO A 1 117 ? -10.909 -0.918 11.800 1.00 94.06 117 PRO A C 1
ATOM 926 O O . PRO A 1 117 ? -11.899 -1.112 12.490 1.00 94.06 117 PRO A O 1
ATOM 929 N N . TRP A 1 118 ? -10.873 -1.285 10.520 1.00 93.19 118 TRP A N 1
ATOM 930 C CA . TRP A 1 118 ? -11.952 -2.065 9.901 1.00 93.19 118 TRP A CA 1
ATOM 931 C C . TRP A 1 118 ? -11.899 -3.568 10.223 1.00 93.19 118 TRP A C 1
ATOM 933 O O . TRP A 1 118 ? -12.946 -4.199 10.306 1.00 93.19 118 TRP A O 1
ATOM 943 N N . LEU A 1 119 ? -10.702 -4.132 10.420 1.00 93.38 119 LEU A N 1
ATOM 944 C CA . LEU A 1 119 ? -10.476 -5.581 10.525 1.00 93.38 119 LEU A CA 1
ATOM 945 C C . LEU A 1 119 ? -10.247 -6.057 11.960 1.00 93.38 119 LEU A C 1
ATOM 947 O O . LEU A 1 119 ? -10.607 -7.176 12.304 1.00 93.38 119 LEU A O 1
ATOM 951 N N . ALA A 1 120 ? -9.641 -5.217 12.800 1.00 92.44 120 ALA A N 1
ATOM 952 C CA . ALA A 1 120 ? -9.170 -5.628 14.111 1.00 92.44 120 ALA A CA 1
ATOM 953 C C . ALA A 1 120 ? -10.303 -6.128 15.023 1.00 92.44 120 ALA A C 1
ATOM 955 O O . ALA A 1 120 ? -11.267 -5.413 15.315 1.00 92.44 120 ALA A O 1
ATOM 956 N N . ASN A 1 121 ? -10.187 -7.371 15.485 1.00 88.69 121 ASN A N 1
ATOM 957 C CA . ASN A 1 121 ? -11.215 -8.023 16.305 1.00 88.69 121 ASN A CA 1
ATOM 958 C C . ASN A 1 121 ? -11.298 -7.461 17.731 1.00 88.69 121 ASN A C 1
ATOM 960 O O . ASN A 1 121 ? -12.256 -7.736 18.447 1.00 88.69 121 ASN A O 1
ATOM 964 N N . ASP A 1 122 ? -10.294 -6.696 18.154 1.00 88.00 122 ASP A N 1
ATOM 965 C CA . ASP A 1 122 ? -10.203 -6.112 19.488 1.00 88.00 122 ASP A CA 1
ATOM 966 C C . ASP A 1 122 ? -10.850 -4.721 19.594 1.00 88.00 122 ASP A C 1
ATOM 968 O O . ASP A 1 122 ? -10.813 -4.131 20.673 1.00 88.00 122 ASP A O 1
ATOM 972 N N . VAL A 1 123 ? -11.460 -4.205 18.514 1.00 91.31 123 VAL A N 1
ATOM 973 C CA . VAL A 1 123 ? -12.233 -2.955 18.547 1.00 91.31 123 VAL A CA 1
ATOM 974 C C . VAL A 1 123 ? -13.615 -3.224 19.163 1.00 91.31 123 VAL A C 1
ATOM 976 O O . VAL A 1 123 ? -14.425 -3.916 18.549 1.00 91.31 123 VAL A O 1
ATOM 979 N N . PRO A 1 124 ? -13.919 -2.674 20.348 1.00 91.75 124 PRO A N 1
ATOM 980 C CA . PRO A 1 124 ? -15.173 -2.909 21.057 1.00 91.75 124 PRO A CA 1
ATOM 981 C C . PRO A 1 124 ? -16.368 -2.257 20.367 1.00 91.75 124 PRO A C 1
ATOM 983 O O . PRO A 1 124 ? -16.247 -1.161 19.814 1.00 91.75 124 PRO A O 1
ATOM 986 N N . ASP A 1 125 ? -17.548 -2.861 20.518 1.00 93.25 125 ASP A N 1
ATOM 987 C CA . ASP A 1 125 ? -18.804 -2.349 19.956 1.00 93.25 125 ASP A CA 1
ATOM 988 C C . ASP A 1 125 ? -19.081 -0.891 20.352 1.00 93.25 125 ASP A C 1
ATOM 990 O O . ASP A 1 125 ? -19.517 -0.104 19.520 1.00 93.25 125 ASP A O 1
ATOM 994 N N . GLU A 1 126 ? -18.765 -0.479 21.587 1.00 93.50 126 GLU A N 1
ATOM 995 C CA . GLU A 1 126 ? -18.950 0.915 22.019 1.00 93.50 126 GLU A CA 1
ATOM 996 C C . GLU A 1 126 ? -18.099 1.915 21.218 1.00 93.50 126 GLU A C 1
ATOM 998 O O . GLU A 1 126 ? -18.563 3.013 20.909 1.00 93.50 126 GLU A O 1
ATOM 1003 N N . VAL A 1 127 ? -16.880 1.528 20.824 1.00 93.69 127 VAL A N 1
ATOM 1004 C CA . VAL A 1 127 ? -16.010 2.341 19.965 1.00 93.69 127 VAL A CA 1
ATOM 1005 C C . VAL A 1 127 ? -16.561 2.351 18.540 1.00 93.69 127 VAL A C 1
ATOM 1007 O O . VAL A 1 127 ? -16.630 3.414 17.922 1.00 93.69 127 VAL A O 1
ATOM 1010 N N . ILE A 1 128 ? -16.995 1.194 18.026 1.00 94.56 128 ILE A N 1
ATOM 1011 C CA . ILE A 1 128 ? -17.584 1.068 16.683 1.00 94.56 128 ILE A CA 1
ATOM 1012 C C . ILE A 1 128 ? -18.824 1.958 16.559 1.00 94.56 128 ILE A C 1
ATOM 1014 O O . ILE A 1 128 ? -18.914 2.758 15.628 1.00 94.56 128 ILE A O 1
ATOM 1018 N N . GLU A 1 129 ? -19.749 1.876 17.514 1.00 95.00 129 GLU A N 1
ATOM 1019 C CA . GLU A 1 129 ? -20.966 2.686 17.527 1.00 95.00 129 GLU A CA 1
ATOM 1020 C C . GLU A 1 129 ? -20.649 4.179 17.669 1.00 95.00 129 GLU A C 1
ATOM 1022 O O . GLU A 1 129 ? -21.222 5.004 16.954 1.00 95.00 129 GLU A O 1
ATOM 1027 N N . ALA A 1 130 ? -19.675 4.549 18.509 1.00 94.00 130 ALA A N 1
ATOM 1028 C CA . ALA A 1 130 ? -19.229 5.936 18.622 1.00 94.00 130 ALA A CA 1
ATOM 1029 C C . ALA A 1 130 ? -18.673 6.483 17.293 1.00 94.00 130 ALA A C 1
ATOM 1031 O O . ALA A 1 130 ? -18.982 7.620 16.924 1.00 94.00 130 ALA A O 1
ATOM 1032 N N . VAL A 1 131 ? -17.905 5.679 16.547 1.00 95.12 131 VAL A N 1
ATOM 1033 C CA . VAL A 1 131 ? -17.416 6.042 15.207 1.00 95.12 131 VAL A CA 1
ATOM 1034 C C . VAL A 1 131 ? -18.570 6.128 14.206 1.00 95.12 131 VAL A C 1
ATOM 1036 O O . VAL A 1 131 ? -18.621 7.092 13.442 1.00 95.12 131 VAL A O 1
ATOM 1039 N N . ARG A 1 132 ? -19.544 5.208 14.243 1.00 95.38 132 ARG A N 1
ATOM 1040 C CA . ARG A 1 132 ? -20.727 5.210 13.357 1.00 95.38 132 ARG A CA 1
ATOM 1041 C C . ARG A 1 132 ? -21.609 6.447 13.501 1.00 95.38 132 ARG A C 1
ATOM 1043 O O . ARG A 1 132 ? -22.244 6.864 12.535 1.00 95.38 132 ARG A O 1
ATOM 1050 N N . LEU A 1 133 ? -21.596 7.109 14.660 1.00 93.44 133 LEU A N 1
ATOM 1051 C CA . LEU A 1 133 ? -22.256 8.411 14.826 1.00 93.44 133 LEU A CA 1
ATOM 1052 C C . LEU A 1 133 ? -21.657 9.511 13.932 1.00 93.44 133 LEU A C 1
ATOM 1054 O O . LEU A 1 133 ? -22.299 10.547 13.740 1.00 93.44 133 LEU A O 1
ATOM 1058 N N . ILE A 1 134 ? -20.435 9.338 13.428 1.00 93.12 134 ILE A N 1
ATOM 1059 C CA . ILE A 1 134 ? -19.763 10.270 12.510 1.00 93.12 134 ILE A CA 1
ATOM 1060 C C . ILE A 1 134 ? -19.639 9.655 11.111 1.00 93.12 134 ILE A C 1
ATOM 1062 O O . ILE A 1 134 ? -19.917 10.343 10.132 1.00 93.12 134 ILE A O 1
ATOM 1066 N N . LEU A 1 135 ? -19.281 8.371 11.024 1.00 93.19 135 LEU A N 1
ATOM 1067 C CA . LEU A 1 135 ? -19.083 7.605 9.793 1.00 93.19 135 LEU A CA 1
ATOM 1068 C C . LEU A 1 135 ? -20.056 6.412 9.745 1.00 93.19 135 LEU A C 1
ATOM 1070 O O . LEU A 1 135 ? -19.659 5.300 10.096 1.00 93.19 135 LEU A O 1
ATOM 1074 N N . PRO A 1 136 ? -21.320 6.599 9.313 1.00 92.62 136 PRO A N 1
ATOM 1075 C CA . PRO A 1 136 ? -22.363 5.573 9.430 1.00 92.62 136 PRO A CA 1
ATOM 1076 C C . PRO A 1 136 ? -22.017 4.213 8.809 1.00 92.62 136 PRO A C 1
ATOM 1078 O O . PRO A 1 136 ? -22.380 3.188 9.372 1.00 92.62 136 PRO A O 1
ATOM 1081 N N . GLY A 1 137 ? -21.268 4.199 7.701 1.00 91.06 137 GLY A N 1
ATOM 1082 C CA . GLY A 1 137 ? -20.873 2.966 7.009 1.00 91.06 137 GLY A CA 1
ATOM 1083 C C . GLY A 1 137 ? -19.694 2.213 7.636 1.00 91.06 137 GLY A C 1
ATOM 1084 O O . GLY A 1 137 ? -19.288 1.178 7.109 1.00 91.06 137 GLY A O 1
ATOM 1085 N N . PHE A 1 138 ? -19.103 2.713 8.729 1.00 93.81 138 PHE A N 1
ATOM 1086 C CA . PHE A 1 138 ? -17.949 2.073 9.363 1.00 93.81 138 PHE A CA 1
ATOM 1087 C C . PHE A 1 138 ? -18.289 0.642 9.803 1.00 93.81 138 PHE A C 1
ATOM 1089 O O . PHE A 1 138 ? -19.198 0.426 10.611 1.00 93.81 138 PHE A O 1
ATOM 1096 N N . ARG A 1 139 ? -17.566 -0.341 9.246 1.00 91.50 139 ARG A N 1
ATOM 1097 C CA . ARG A 1 139 ? -17.807 -1.784 9.437 1.00 91.50 139 ARG A CA 1
ATOM 1098 C C . ARG A 1 139 ? -19.239 -2.242 9.112 1.00 91.50 139 ARG A C 1
ATOM 1100 O O . ARG A 1 139 ? -19.712 -3.213 9.692 1.00 91.50 139 ARG A O 1
ATOM 1107 N N . GLU A 1 140 ? -19.975 -1.534 8.256 1.00 89.62 140 GLU A N 1
ATOM 1108 C CA . GLU A 1 140 ? -21.304 -1.989 7.812 1.00 89.62 140 GLU A CA 1
ATOM 1109 C C . GLU A 1 140 ? -21.175 -3.116 6.780 1.00 89.62 140 GLU A C 1
ATOM 1111 O O . GLU A 1 140 ? -21.878 -4.121 6.843 1.00 89.62 140 GLU A O 1
ATOM 1116 N N . THR A 1 141 ? -20.223 -2.971 5.855 1.00 85.62 141 THR A N 1
ATOM 1117 C CA . THR A 1 141 ? -19.877 -4.011 4.883 1.00 85.62 141 THR A CA 1
ATOM 1118 C C . THR A 1 141 ? -18.711 -4.845 5.403 1.00 85.62 141 THR A C 1
ATOM 1120 O O . THR A 1 141 ? -17.684 -4.304 5.826 1.00 85.62 141 THR A O 1
ATOM 1123 N N . HIS A 1 142 ? -18.858 -6.169 5.351 1.00 83.50 142 HIS A N 1
ATOM 1124 C CA . HIS A 1 142 ? -17.764 -7.082 5.650 1.00 83.50 142 HIS A CA 1
ATOM 1125 C C . HIS A 1 142 ? -16.725 -7.009 4.526 1.00 83.50 142 HIS A C 1
ATOM 1127 O O . HIS A 1 142 ? -17.019 -7.369 3.387 1.00 83.50 142 HIS A O 1
ATOM 1133 N N . MET A 1 143 ? -15.520 -6.544 4.850 1.00 89.38 143 MET A N 1
ATOM 1134 C CA . MET A 1 143 ? -14.374 -6.564 3.943 1.00 89.38 143 MET A CA 1
ATOM 1135 C C . MET A 1 143 ? -13.422 -7.666 4.381 1.00 89.38 143 MET A C 1
ATOM 1137 O O . MET A 1 143 ? -13.156 -7.818 5.573 1.00 89.38 143 MET A O 1
ATOM 1141 N N . THR A 1 144 ? -12.904 -8.429 3.424 1.00 92.19 144 THR A N 1
ATOM 1142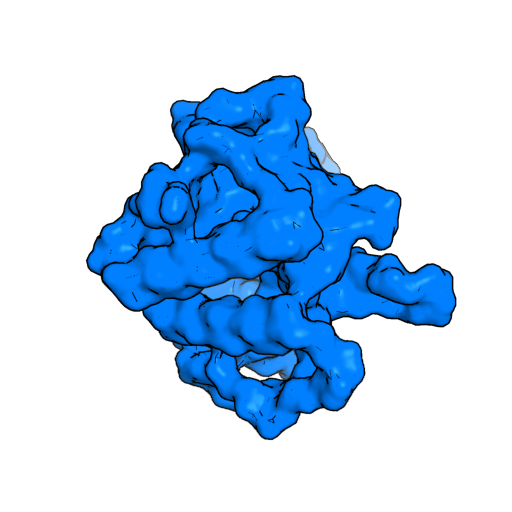 C CA . THR A 1 144 ? -11.839 -9.395 3.702 1.00 92.19 144 THR A CA 1
ATOM 1143 C C . THR A 1 144 ? -10.518 -8.664 3.964 1.00 92.19 144 THR A C 1
ATOM 1145 O O . THR A 1 144 ? -10.348 -7.497 3.586 1.00 92.19 144 THR A O 1
ATOM 1148 N N . ALA A 1 145 ? -9.557 -9.341 4.599 1.00 93.94 145 ALA A N 1
ATOM 1149 C CA . ALA A 1 145 ? -8.219 -8.784 4.798 1.00 93.94 145 ALA A CA 1
ATOM 1150 C C . ALA A 1 145 ? -7.554 -8.451 3.449 1.00 93.94 145 ALA A C 1
ATOM 1152 O O . ALA A 1 145 ? -7.001 -7.364 3.284 1.00 93.94 145 ALA A O 1
ATOM 1153 N N . THR A 1 146 ? -7.710 -9.339 2.464 1.00 95.94 146 THR A N 1
ATOM 1154 C CA . THR A 1 146 ? -7.257 -9.157 1.079 1.00 95.94 146 THR A CA 1
ATOM 1155 C C . THR A 1 146 ? -7.894 -7.936 0.415 1.00 95.94 146 THR A C 1
ATOM 1157 O O . THR A 1 146 ? -7.183 -7.084 -0.114 1.00 95.94 146 THR A O 1
ATOM 1160 N N . ASP A 1 147 ? -9.220 -7.782 0.498 1.00 93.94 147 ASP 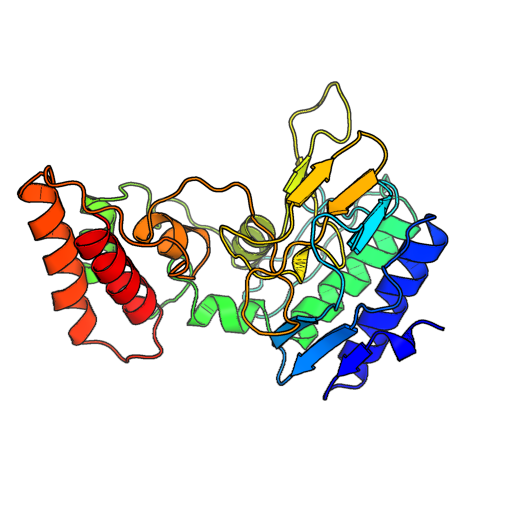A N 1
ATOM 1161 C CA . ASP A 1 147 ? -9.911 -6.615 -0.068 1.00 93.94 147 ASP A CA 1
ATOM 1162 C C . ASP A 1 147 ? -9.428 -5.311 0.555 1.00 93.94 147 ASP A C 1
ATOM 1164 O O . ASP A 1 147 ? -9.278 -4.302 -0.137 1.00 93.94 147 ASP A O 1
ATOM 1168 N N . THR A 1 148 ? -9.184 -5.340 1.864 1.00 94.31 148 THR A N 1
ATOM 1169 C CA . THR A 1 148 ? -8.712 -4.179 2.613 1.00 94.31 148 THR A CA 1
ATOM 1170 C C . THR A 1 148 ? -7.287 -3.830 2.206 1.00 94.31 148 THR A C 1
ATOM 1172 O O . THR A 1 148 ? -7.004 -2.654 1.978 1.00 94.31 148 THR A O 1
ATOM 1175 N N . LEU A 1 149 ? -6.405 -4.824 2.046 1.00 95.81 149 LEU A N 1
ATOM 1176 C CA . LEU A 1 149 ? -5.046 -4.621 1.546 1.00 95.81 149 LEU A CA 1
ATOM 1177 C C . LEU A 1 149 ? -5.071 -3.949 0.172 1.00 95.81 149 LEU A C 1
ATOM 1179 O O . LEU A 1 149 ? -4.446 -2.906 -0.020 1.00 95.81 149 LEU A O 1
ATOM 1183 N N . TRP A 1 150 ? -5.835 -4.498 -0.772 1.00 95.69 150 TRP A N 1
ATOM 1184 C CA . TRP A 1 150 ? -5.886 -3.955 -2.126 1.00 95.69 150 TRP A CA 1
ATOM 1185 C C . TRP A 1 150 ? -6.563 -2.590 -2.194 1.00 95.69 150 TRP A C 1
ATOM 1187 O O . TRP A 1 150 ? -6.103 -1.726 -2.935 1.00 95.69 150 TRP A O 1
ATOM 1197 N N . ALA A 1 151 ? -7.576 -2.327 -1.365 1.00 93.00 151 ALA A N 1
ATOM 1198 C CA . ALA A 1 151 ? -8.147 -0.987 -1.227 1.00 93.00 151 ALA A CA 1
ATOM 1199 C C . ALA A 1 151 ? -7.135 0.058 -0.711 1.00 93.00 151 ALA A C 1
ATOM 1201 O O . ALA A 1 151 ? -7.300 1.246 -0.976 1.00 93.00 151 ALA A O 1
ATOM 1202 N N . ASN A 1 152 ? -6.096 -0.382 0.003 1.00 92.94 152 ASN A N 1
ATOM 1203 C CA . ASN A 1 152 ? -5.075 0.464 0.621 1.00 92.94 152 ASN A CA 1
ATOM 1204 C C . ASN A 1 152 ? -3.801 0.649 -0.213 1.00 92.94 152 ASN A C 1
ATOM 1206 O O . ASN A 1 152 ? -3.010 1.550 0.068 1.00 92.94 152 ASN A O 1
ATOM 1210 N N . ARG A 1 153 ? -3.567 -0.231 -1.190 1.00 94.69 153 ARG A N 1
ATOM 1211 C CA . ARG A 1 153 ? -2.323 -0.285 -1.977 1.00 94.69 153 ARG A CA 1
ATOM 1212 C C . ARG A 1 153 ? -2.530 -0.029 -3.464 1.00 94.69 153 ARG A C 1
ATOM 1214 O O . ARG A 1 153 ? -1.588 0.357 -4.147 1.00 94.69 153 ARG A O 1
ATOM 1221 N N . CYS A 1 154 ? -3.744 -0.242 -3.969 1.00 96.12 154 CYS A N 1
ATOM 1222 C CA . CYS A 1 154 ? -4.039 -0.092 -5.387 1.00 96.12 154 CYS A CA 1
ATOM 1223 C C . CYS A 1 154 ? -4.555 1.302 -5.734 1.00 96.12 154 CYS A C 1
ATOM 1225 O O . CYS A 1 154 ? -5.250 1.963 -4.961 1.00 96.12 154 CYS A O 1
ATOM 1227 N N . PHE A 1 155 ? -4.295 1.690 -6.974 1.00 94.44 155 PHE A N 1
ATOM 1228 C CA . PHE A 1 155 ? -4.878 2.851 -7.623 1.00 94.44 155 PHE A CA 1
ATOM 1229 C C . PHE A 1 155 ? -6.093 2.416 -8.436 1.00 94.44 155 PHE A C 1
ATOM 1231 O O . PHE A 1 155 ? -6.116 1.321 -8.991 1.00 94.44 155 PHE A O 1
ATOM 1238 N N . LYS A 1 156 ? -7.104 3.280 -8.543 1.00 93.56 156 LYS A N 1
ATOM 1239 C CA . LYS A 1 156 ? -8.195 3.079 -9.502 1.00 93.56 156 LYS A CA 1
ATOM 1240 C C . LYS A 1 156 ? -7.794 3.686 -10.839 1.00 93.56 156 LYS A C 1
ATOM 1242 O O . LYS A 1 156 ? -7.756 4.910 -10.954 1.00 93.56 156 LYS A O 1
ATOM 1247 N N . ILE A 1 157 ? -7.481 2.845 -11.822 1.00 92.50 157 ILE A N 1
ATOM 1248 C CA . ILE A 1 157 ? -6.961 3.277 -13.125 1.00 92.50 157 ILE A CA 1
ATOM 1249 C C . ILE A 1 157 ? -7.873 2.763 -14.246 1.00 92.50 157 ILE A C 1
ATOM 1251 O O . ILE A 1 157 ? -8.208 1.576 -14.263 1.00 92.50 157 ILE A O 1
ATOM 1255 N N . PRO A 1 158 ? -8.280 3.626 -15.197 1.00 90.56 158 PRO A N 1
ATOM 1256 C CA . PRO A 1 158 ? -8.943 3.188 -16.417 1.00 90.56 158 PRO A CA 1
ATOM 1257 C C . PRO A 1 158 ? -7.896 2.572 -17.349 1.00 90.56 158 PRO A C 1
ATOM 1259 O O . PRO A 1 158 ? -7.209 3.276 -18.089 1.00 90.56 158 PRO A O 1
ATOM 1262 N N . ILE A 1 159 ? -7.730 1.255 -17.255 1.00 82.12 159 ILE A N 1
ATOM 1263 C CA . ILE A 1 159 ? -6.786 0.506 -18.092 1.00 82.12 159 ILE A CA 1
ATOM 1264 C C . ILE A 1 159 ? -7.290 0.465 -19.537 1.00 82.12 159 ILE A C 1
ATOM 1266 O O . ILE A 1 159 ? -6.521 0.721 -20.458 1.00 82.12 159 ILE A O 1
ATOM 1270 N N . ASP A 1 160 ? -8.593 0.289 -19.739 1.00 81.75 160 ASP A N 1
ATOM 1271 C CA . ASP A 1 160 ? -9.216 0.376 -21.056 1.00 81.75 160 ASP A CA 1
ATOM 1272 C C . ASP A 1 160 ? -10.243 1.512 -21.075 1.00 81.75 160 ASP A C 1
ATOM 1274 O O . ASP A 1 160 ? -11.096 1.597 -20.196 1.00 81.75 160 ASP A O 1
ATOM 1278 N N . GLU A 1 161 ? -10.194 2.379 -22.094 1.00 70.88 161 GLU A N 1
ATOM 1279 C CA . GLU A 1 161 ? -11.013 3.609 -22.187 1.00 70.88 161 GLU A CA 1
ATOM 1280 C C . GLU A 1 161 ? -12.534 3.368 -22.137 1.00 70.88 161 GLU A C 1
ATOM 1282 O O . GLU A 1 161 ? -13.310 4.293 -21.904 1.00 70.88 161 GLU A O 1
ATOM 1287 N N . SER A 1 162 ? -12.967 2.130 -22.375 1.00 63.16 162 SER A N 1
ATOM 1288 C CA . SER A 1 162 ? -14.377 1.726 -22.390 1.00 63.16 162 SER A CA 1
ATOM 1289 C C . SER A 1 162 ? -14.842 1.029 -21.110 1.00 63.16 162 SER A C 1
ATOM 1291 O O . SER A 1 162 ? -16.015 0.665 -21.017 1.00 63.16 162 SER A O 1
ATOM 1293 N N . GLN A 1 163 ? -13.948 0.830 -20.141 1.00 74.94 163 GLN A N 1
ATOM 1294 C CA . GLN A 1 163 ? -14.233 0.109 -18.907 1.00 74.94 163 GLN A CA 1
ATOM 1295 C C . GLN A 1 163 ? -14.207 1.038 -17.695 1.00 74.94 163 GLN A C 1
ATOM 1297 O O . GLN A 1 163 ? -13.524 2.063 -17.671 1.00 74.94 163 GLN A O 1
ATOM 1302 N N . GLU A 1 164 ? -14.965 0.656 -16.669 1.00 85.69 164 GLU A N 1
ATOM 1303 C CA . GLU A 1 164 ? -14.865 1.284 -15.356 1.00 85.69 164 GLU A CA 1
ATOM 1304 C C . GLU A 1 164 ? -13.428 1.150 -14.818 1.00 85.69 164 GLU A C 1
ATOM 1306 O O . GLU A 1 164 ? -12.788 0.114 -15.029 1.00 85.69 164 GLU A O 1
ATOM 1311 N N . PRO A 1 165 ? -12.897 2.166 -14.114 1.00 91.44 165 PRO A N 1
ATOM 1312 C CA . PRO A 1 165 ? -11.585 2.069 -13.491 1.00 91.44 165 PRO A CA 1
ATOM 1313 C C . PRO A 1 165 ? -11.509 0.878 -12.531 1.00 91.44 165 PRO A C 1
ATOM 1315 O O . PRO A 1 165 ? -12.313 0.765 -11.604 1.00 91.44 165 PRO A O 1
ATOM 1318 N N . GLN A 1 166 ? -10.496 0.038 -12.716 1.00 92.31 166 GLN A N 1
ATOM 1319 C CA . GLN A 1 166 ? -10.234 -1.130 -11.874 1.00 92.31 166 GLN A CA 1
ATOM 1320 C C . GLN A 1 166 ? -9.117 -0.845 -10.866 1.00 92.31 166 GLN A C 1
ATOM 1322 O O . GLN A 1 166 ? -8.320 0.081 -11.061 1.00 92.31 166 GLN A O 1
ATOM 1327 N N . ARG A 1 167 ? -9.058 -1.616 -9.774 1.00 95.50 167 ARG A N 1
ATOM 1328 C CA . ARG A 1 167 ? -7.942 -1.562 -8.824 1.00 95.50 167 ARG A CA 1
ATOM 1329 C C . ARG A 1 167 ? -6.712 -2.211 -9.440 1.00 95.50 167 ARG A C 1
ATOM 1331 O O . ARG A 1 167 ? -6.718 -3.379 -9.826 1.00 95.50 167 ARG A O 1
ATOM 1338 N N . VAL A 1 168 ? -5.645 -1.429 -9.475 1.00 96.44 168 VAL A N 1
ATOM 1339 C CA . VAL A 1 168 ? -4.354 -1.815 -10.020 1.00 96.44 168 VAL A CA 1
ATOM 1340 C C . VAL A 1 168 ? -3.272 -1.496 -9.008 1.00 96.44 168 VAL A C 1
ATOM 1342 O O . VAL A 1 168 ? -3.139 -0.353 -8.559 1.00 96.44 168 VAL A O 1
ATOM 1345 N N . LEU A 1 169 ? -2.490 -2.505 -8.654 1.00 97.81 169 LEU A N 1
ATOM 1346 C CA . LEU A 1 169 ? -1.254 -2.314 -7.922 1.00 97.81 169 LEU A CA 1
ATOM 1347 C C . LEU A 1 169 ? -0.192 -1.833 -8.913 1.00 97.81 169 LEU A C 1
ATOM 1349 O O . LEU A 1 169 ? 0.012 -2.439 -9.965 1.00 97.81 169 LEU A O 1
ATOM 1353 N N . ILE A 1 170 ? 0.478 -0.737 -8.570 1.00 98.06 170 ILE A N 1
ATOM 1354 C CA . ILE A 1 170 ? 1.653 -0.261 -9.297 1.00 98.06 170 ILE A CA 1
ATOM 1355 C C . ILE A 1 170 ? 2.858 -0.615 -8.427 1.00 98.06 170 ILE A C 1
ATOM 1357 O O . ILE A 1 170 ? 3.087 0.080 -7.430 1.00 98.06 170 ILE A O 1
ATOM 1361 N N . PRO A 1 171 ? 3.601 -1.690 -8.754 1.00 97.06 171 PRO A N 1
ATOM 1362 C CA . PRO A 1 171 ? 4.711 -2.144 -7.929 1.00 97.06 171 PRO A CA 1
ATOM 1363 C C . PRO A 1 171 ? 5.718 -1.024 -7.677 1.00 97.06 171 PRO A C 1
ATOM 1365 O O . PRO A 1 171 ? 5.927 -0.162 -8.535 1.00 97.06 171 PRO A O 1
ATOM 1368 N N . LEU A 1 172 ? 6.362 -1.050 -6.509 1.00 97.56 172 LEU A N 1
ATOM 1369 C CA . LEU A 1 172 ? 7.345 -0.061 -6.036 1.00 97.56 172 LEU A CA 1
ATOM 1370 C C . LEU A 1 172 ? 6.733 1.294 -5.644 1.00 97.56 172 LEU A C 1
ATOM 1372 O O . LEU A 1 172 ? 7.222 1.928 -4.709 1.00 97.56 172 LEU A O 1
ATOM 1376 N N . VAL A 1 173 ? 5.669 1.739 -6.319 1.00 97.69 173 VAL A N 1
ATOM 1377 C CA . VAL A 1 173 ? 4.923 2.958 -5.959 1.00 97.69 173 VAL A CA 1
ATOM 1378 C C . VAL A 1 173 ? 4.092 2.727 -4.701 1.00 97.69 173 VAL A C 1
ATOM 1380 O O . VAL A 1 173 ? 3.995 3.624 -3.868 1.00 97.69 173 VAL A O 1
ATOM 1383 N N . ASP A 1 174 ? 3.538 1.527 -4.530 1.00 95.50 174 ASP A N 1
ATOM 1384 C CA . ASP A 1 174 ? 2.754 1.125 -3.356 1.00 95.50 174 ASP A CA 1
ATOM 1385 C C . ASP A 1 174 ? 3.558 1.126 -2.040 1.00 95.50 174 ASP A C 1
ATOM 1387 O O . ASP A 1 174 ? 2.978 1.167 -0.952 1.00 95.50 174 ASP A O 1
ATOM 1391 N N . LEU A 1 175 ? 4.892 1.122 -2.149 1.00 96.56 175 LEU A N 1
ATOM 1392 C CA . LEU A 1 175 ? 5.836 1.200 -1.032 1.00 96.56 175 LEU A CA 1
ATOM 1393 C C . LEU A 1 175 ? 6.081 2.638 -0.549 1.00 96.56 175 LEU A C 1
ATOM 1395 O O . LEU A 1 175 ? 6.734 2.841 0.476 1.00 96.56 175 LEU A O 1
ATOM 1399 N N . LEU A 1 176 ? 5.591 3.647 -1.276 1.00 96.12 176 LEU A N 1
ATOM 1400 C CA . LEU A 1 176 ? 5.611 5.030 -0.813 1.00 96.12 176 LEU A CA 1
ATOM 1401 C C . LEU A 1 176 ? 4.513 5.229 0.231 1.00 96.12 176 LEU A C 1
ATOM 1403 O O . LEU A 1 176 ? 3.329 5.154 -0.087 1.00 96.12 176 LEU A O 1
ATOM 1407 N N . ASN A 1 177 ? 4.903 5.560 1.462 1.00 93.06 177 ASN A N 1
ATOM 1408 C CA . ASN A 1 177 ? 3.959 5.951 2.507 1.00 93.06 177 ASN A CA 1
ATOM 1409 C C . ASN A 1 177 ? 3.203 7.232 2.134 1.00 93.06 177 ASN A C 1
ATOM 1411 O O . ASN A 1 177 ? 3.610 7.985 1.251 1.00 93.06 177 ASN A O 1
ATOM 1415 N N . HIS A 1 178 ? 2.111 7.521 2.838 1.00 92.94 178 HIS A N 1
ATOM 1416 C CA . HIS A 1 178 ? 1.364 8.752 2.613 1.00 92.94 178 HIS A CA 1
ATOM 1417 C C . HIS A 1 178 ? 2.015 9.970 3.280 1.00 92.94 178 HIS A C 1
ATOM 1419 O O . HIS A 1 178 ? 2.432 9.906 4.436 1.00 92.94 178 HIS A O 1
ATOM 1425 N N . HIS A 1 179 ? 2.004 11.108 2.585 1.00 91.94 179 HIS A N 1
ATOM 1426 C CA . HIS A 1 179 ? 2.171 12.432 3.188 1.00 91.94 179 HIS A CA 1
ATOM 1427 C C . HIS A 1 179 ? 1.499 13.490 2.307 1.00 91.94 179 HIS A C 1
ATOM 1429 O O . HIS A 1 179 ? 1.674 13.476 1.086 1.00 91.94 179 HIS A O 1
ATOM 1435 N N . LYS A 1 180 ? 0.799 14.470 2.893 1.00 89.38 180 LYS A N 1
ATOM 1436 C CA . LYS A 1 180 ? 0.078 15.509 2.130 1.00 89.38 180 LYS A CA 1
ATOM 1437 C C . LYS A 1 180 ? 0.983 16.343 1.217 1.00 89.38 180 LYS A C 1
ATOM 1439 O O . LYS A 1 180 ? 0.573 16.782 0.147 1.00 89.38 180 LYS A O 1
ATOM 1444 N N . GLN A 1 181 ? 2.230 16.554 1.632 1.00 90.75 181 GLN A N 1
ATOM 1445 C CA . GLN A 1 181 ? 3.264 17.237 0.838 1.00 90.75 181 GLN A CA 1
ATOM 1446 C C . GLN A 1 181 ? 4.200 16.255 0.115 1.00 90.75 181 GLN A C 1
ATOM 1448 O O . GLN A 1 181 ? 5.301 16.632 -0.269 1.00 90.75 181 GLN A O 1
ATOM 1453 N N . GLY A 1 182 ? 3.814 14.985 -0.013 1.00 93.44 182 GLY A N 1
ATOM 1454 C CA . GLY A 1 182 ? 4.612 13.963 -0.684 1.00 93.44 182 GLY A CA 1
ATOM 1455 C C . GLY A 1 182 ? 4.794 14.206 -2.181 1.00 93.44 182 GLY A C 1
ATOM 1456 O O . GLY A 1 182 ? 4.291 15.171 -2.763 1.00 93.44 182 GLY A O 1
ATOM 1457 N N . ALA A 1 183 ? 5.519 13.284 -2.801 1.00 95.94 183 ALA A N 1
ATOM 1458 C CA . ALA A 1 183 ? 5.644 13.132 -4.236 1.00 95.94 183 ALA A CA 1
ATOM 1459 C C . ALA A 1 183 ? 4.268 13.096 -4.919 1.00 95.94 183 ALA A C 1
ATOM 1461 O O . ALA A 1 183 ? 3.264 12.700 -4.326 1.00 95.94 183 ALA A O 1
ATOM 1462 N N . THR A 1 184 ? 4.221 13.497 -6.185 1.00 96.25 184 THR A N 1
ATOM 1463 C CA . THR A 1 184 ? 2.996 13.479 -6.991 1.00 96.25 184 THR A CA 1
ATOM 1464 C C . THR A 1 184 ? 3.055 12.331 -7.987 1.00 96.25 184 THR A C 1
ATOM 1466 O O . THR A 1 184 ? 3.994 12.241 -8.776 1.00 96.25 184 THR A O 1
ATOM 1469 N N . GLY A 1 185 ? 2.046 11.463 -7.949 1.00 96.06 185 GLY A N 1
ATOM 1470 C CA . GLY A 1 185 ? 1.826 10.428 -8.953 1.00 96.06 185 GLY A CA 1
ATOM 1471 C C . GLY A 1 185 ? 0.968 10.951 -10.102 1.00 96.06 185 GLY A C 1
ATOM 1472 O O . GLY A 1 185 ? 0.052 11.744 -9.888 1.00 96.06 185 GLY A O 1
ATOM 1473 N N . SER A 1 186 ? 1.252 10.507 -11.320 1.00 95.56 186 SER A N 1
ATOM 1474 C CA . SER A 1 186 ? 0.475 10.859 -12.508 1.00 95.56 186 SER A CA 1
ATOM 1475 C C . SER A 1 186 ? 0.360 9.669 -13.451 1.00 95.56 186 SER A C 1
ATOM 1477 O O . SER A 1 186 ? 1.346 8.990 -13.730 1.00 95.56 186 SER A O 1
ATOM 1479 N N . TRP A 1 187 ? -0.855 9.428 -13.936 1.00 94.38 187 TRP A N 1
ATOM 1480 C CA . TRP A 1 187 ? -1.157 8.415 -14.941 1.00 94.38 187 TRP A CA 1
ATOM 1481 C C . TRP A 1 187 ? -1.236 9.073 -16.321 1.00 94.38 187 TRP A C 1
ATOM 1483 O O . TRP A 1 187 ? -2.051 9.974 -16.522 1.00 94.38 187 TRP A O 1
ATOM 1493 N N . GLY A 1 188 ? -0.377 8.641 -17.249 1.00 92.12 188 GLY A N 1
ATOM 1494 C CA . GLY A 1 188 ? -0.280 9.188 -18.609 1.00 92.12 188 GLY A CA 1
ATOM 1495 C C . GLY A 1 188 ? -1.012 8.389 -19.693 1.00 92.12 188 GLY A C 1
ATOM 1496 O O . GLY A 1 188 ? -1.061 8.838 -20.834 1.00 92.12 188 GLY A O 1
ATOM 1497 N N . GLY A 1 189 ? -1.581 7.226 -19.358 1.00 92.00 189 GLY A N 1
ATOM 1498 C CA . GLY A 1 189 ? -2.201 6.292 -20.312 1.00 92.00 189 GLY A CA 1
ATOM 1499 C C . GLY A 1 189 ? -1.306 5.102 -20.683 1.00 92.00 189 GLY A C 1
ATOM 1500 O O . GLY A 1 189 ? -1.802 4.000 -20.918 1.00 92.00 189 GLY A O 1
ATOM 1501 N N . ASP A 1 190 ? 0.010 5.301 -20.678 1.00 94.44 190 ASP A N 1
ATOM 1502 C CA . ASP A 1 190 ? 1.036 4.302 -20.999 1.00 94.44 190 ASP A CA 1
ATOM 1503 C C . ASP A 1 190 ? 1.945 3.958 -19.810 1.00 94.44 190 ASP A C 1
ATOM 1505 O O . ASP A 1 190 ? 2.509 2.867 -19.759 1.00 94.44 190 ASP A O 1
ATOM 1509 N N . ALA A 1 191 ? 2.065 4.859 -18.835 1.00 96.88 191 ALA A N 1
ATOM 1510 C CA . ALA A 1 191 ? 2.861 4.672 -17.633 1.00 96.88 191 ALA A CA 1
ATOM 1511 C C . ALA A 1 191 ? 2.344 5.508 -16.455 1.00 96.88 191 ALA A C 1
ATOM 1513 O O . ALA A 1 191 ? 1.674 6.535 -16.620 1.00 96.88 191 ALA A O 1
ATOM 1514 N N . PHE A 1 192 ? 2.712 5.084 -15.246 1.00 97.75 192 PHE A N 1
ATOM 1515 C CA . PHE A 1 192 ? 2.598 5.883 -14.035 1.00 97.75 192 PHE A CA 1
ATOM 1516 C C . PHE A 1 192 ? 3.949 6.512 -13.701 1.00 97.75 192 PHE A C 1
ATOM 1518 O O . PHE A 1 192 ? 4.939 5.816 -13.469 1.00 97.75 192 PHE A O 1
ATOM 1525 N N . ALA A 1 193 ? 3.991 7.839 -13.665 1.00 97.88 193 ALA A N 1
ATOM 1526 C CA . ALA A 1 193 ? 5.180 8.595 -13.304 1.00 97.88 193 ALA A CA 1
ATOM 1527 C C . ALA A 1 193 ? 5.028 9.193 -11.906 1.00 97.88 193 ALA A C 1
ATOM 1529 O O . ALA A 1 193 ? 3.965 9.713 -11.558 1.00 97.88 193 ALA A O 1
ATOM 1530 N N . VAL A 1 194 ? 6.108 9.163 -11.127 1.00 97.94 194 VAL A N 1
ATOM 1531 C CA . VAL A 1 194 ? 6.171 9.798 -9.807 1.00 97.94 194 VAL A CA 1
ATOM 1532 C C . VAL A 1 194 ? 7.200 10.917 -9.835 1.00 97.94 194 VAL A C 1
ATOM 1534 O O . VAL A 1 194 ? 8.371 10.681 -10.127 1.00 97.94 194 VAL A O 1
ATOM 1537 N N . ALA A 1 195 ? 6.768 12.132 -9.513 1.00 96.94 195 ALA A N 1
ATOM 1538 C CA . ALA A 1 195 ? 7.627 13.297 -9.343 1.00 96.94 195 ALA A CA 1
ATOM 1539 C C . ALA A 1 195 ? 7.875 13.537 -7.851 1.00 96.94 195 ALA A C 1
ATOM 1541 O O . ALA A 1 195 ? 6.933 13.719 -7.078 1.00 96.94 195 ALA A O 1
ATOM 1542 N N . SER A 1 196 ? 9.142 13.516 -7.448 1.00 94.25 196 SER A N 1
ATOM 1543 C CA . SER A 1 196 ? 9.575 13.637 -6.056 1.00 94.25 196 SER A CA 1
ATOM 1544 C C . SER A 1 196 ? 9.199 14.977 -5.426 1.00 94.25 196 SER A C 1
ATOM 1546 O O . SER A 1 196 ? 9.226 16.034 -6.058 1.00 94.25 196 SER A O 1
ATOM 1548 N N . ASN A 1 197 ? 8.911 14.926 -4.132 1.00 92.12 197 ASN A N 1
ATOM 1549 C CA . ASN A 1 197 ? 8.895 16.087 -3.262 1.00 92.12 197 ASN A CA 1
ATOM 1550 C C . ASN A 1 197 ? 9.326 15.625 -1.868 1.00 92.12 197 ASN A C 1
ATOM 1552 O O . ASN A 1 197 ? 8.831 14.603 -1.385 1.00 92.12 197 ASN A O 1
ATOM 1556 N N . GLN A 1 198 ? 10.250 16.340 -1.227 1.00 85.25 198 GLN A N 1
ATOM 1557 C CA . GLN A 1 198 ? 10.680 15.996 0.128 1.00 85.25 198 GLN A CA 1
ATOM 1558 C C . GLN A 1 198 ? 9.613 16.419 1.136 1.00 85.25 198 GLN A C 1
ATOM 1560 O O . GLN A 1 198 ? 9.531 17.572 1.550 1.00 85.25 198 GLN A O 1
ATOM 1565 N N . ALA A 1 199 ? 8.782 15.448 1.503 1.00 82.25 199 ALA A N 1
ATOM 1566 C CA . ALA A 1 199 ? 7.748 15.578 2.521 1.00 82.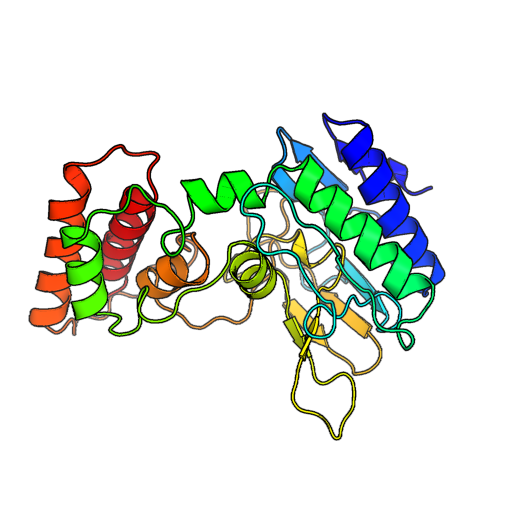25 199 ALA A CA 1
ATOM 1567 C C . ALA A 1 199 ? 8.326 15.610 3.939 1.00 82.25 199 ALA A C 1
ATOM 1569 O O . ALA A 1 199 ? 7.848 16.348 4.799 1.00 82.25 199 ALA A O 1
ATOM 1570 N N . PHE A 1 200 ? 9.348 14.792 4.174 1.00 79.94 200 PHE A N 1
ATOM 1571 C CA . PHE A 1 200 ? 9.971 14.640 5.476 1.00 79.94 200 PHE A CA 1
ATOM 1572 C C . PHE A 1 200 ? 11.266 15.451 5.537 1.00 79.94 200 PHE A C 1
ATOM 1574 O O . PHE A 1 200 ? 11.936 15.666 4.531 1.00 79.94 200 PHE A O 1
ATOM 1581 N N . GLY A 1 201 ? 11.686 15.845 6.741 1.00 82.56 201 GLY A N 1
ATOM 1582 C CA . GLY A 1 201 ? 13.040 16.370 6.982 1.00 82.56 201 GLY A CA 1
ATOM 1583 C C . GLY A 1 201 ? 14.143 15.302 6.867 1.00 82.56 201 GLY A C 1
ATOM 1584 O O . GLY A 1 201 ? 15.199 15.450 7.478 1.00 82.56 201 GLY A O 1
ATOM 1585 N N . SER A 1 202 ? 13.873 14.205 6.158 1.00 89.19 202 SER A N 1
ATOM 1586 C CA . SER A 1 202 ? 14.716 13.027 5.956 1.00 89.19 202 SER A CA 1
ATOM 1587 C C . SER A 1 202 ? 14.741 12.660 4.464 1.00 89.19 202 SER A C 1
ATOM 1589 O O . SER A 1 202 ? 14.128 13.335 3.640 1.00 89.19 202 SER A O 1
ATOM 1591 N N . ASN A 1 203 ? 15.459 11.591 4.105 1.00 92.94 203 ASN A N 1
ATOM 1592 C CA . ASN A 1 203 ? 15.437 11.064 2.737 1.00 92.94 203 ASN A CA 1
ATOM 1593 C C . ASN A 1 203 ? 14.216 10.176 2.463 1.00 92.94 203 ASN A C 1
ATOM 1595 O O . ASN A 1 203 ? 14.063 9.724 1.333 1.00 92.94 203 ASN A O 1
ATOM 1599 N N . GLU A 1 204 ? 13.372 9.884 3.458 1.00 94.94 204 GLU A N 1
ATOM 1600 C CA . GLU A 1 204 ? 12.165 9.095 3.212 1.00 94.94 204 GLU A CA 1
ATOM 1601 C C . GLU A 1 204 ? 11.295 9.812 2.171 1.00 94.94 204 GLU A C 1
ATOM 1603 O O . GLU A 1 204 ? 11.129 11.034 2.180 1.00 94.94 204 GLU A O 1
ATOM 1608 N N . SER A 1 205 ? 10.786 9.043 1.221 1.00 95.69 205 SER A N 1
ATOM 1609 C CA . SER A 1 205 ? 9.892 9.504 0.176 1.00 95.69 205 SER A CA 1
ATOM 1610 C C . SER A 1 205 ? 8.491 9.007 0.489 1.00 95.69 205 SER A C 1
ATOM 1612 O O . SER A 1 205 ? 8.268 7.819 0.706 1.00 95.69 205 SER A O 1
ATOM 1614 N N . ALA A 1 206 ? 7.541 9.931 0.481 1.00 94.94 206 ALA A N 1
ATOM 1615 C CA . ALA A 1 206 ? 6.122 9.635 0.586 1.00 94.94 206 ALA A CA 1
ATOM 1616 C C . ALA A 1 206 ? 5.405 10.089 -0.679 1.00 94.94 206 ALA A C 1
ATOM 1618 O O . ALA A 1 206 ? 5.873 10.992 -1.369 1.00 94.94 206 ALA A O 1
ATOM 1619 N N . LEU A 1 207 ? 4.251 9.500 -0.957 1.00 95.81 207 LEU A N 1
ATOM 1620 C CA . LEU A 1 207 ? 3.336 9.898 -2.009 1.00 95.81 207 LEU A CA 1
ATOM 1621 C C . LEU A 1 207 ? 2.193 10.714 -1.398 1.00 95.81 207 LEU A C 1
ATOM 1623 O O . LEU A 1 207 ? 1.586 10.334 -0.393 1.00 95.81 207 LEU A O 1
ATOM 1627 N N . ASN A 1 208 ? 1.839 11.821 -2.041 1.00 93.81 208 ASN A N 1
ATOM 1628 C CA . ASN A 1 208 ? 0.539 12.423 -1.818 1.00 93.81 208 ASN A CA 1
ATOM 1629 C C . ASN A 1 208 ? -0.502 11.574 -2.554 1.00 93.81 208 ASN A C 1
ATOM 1631 O O . ASN A 1 208 ? -0.599 11.612 -3.779 1.00 93.81 208 ASN A O 1
ATOM 1635 N N . TYR A 1 209 ? -1.296 10.817 -1.798 1.00 90.81 209 TYR A N 1
ATOM 1636 C CA . TYR A 1 209 ? -2.330 9.938 -2.356 1.00 90.81 209 TYR A CA 1
ATOM 1637 C C . TYR A 1 209 ? -3.490 10.715 -3.014 1.00 90.81 209 TYR A C 1
ATOM 1639 O O . TYR A 1 209 ? -4.402 10.104 -3.563 1.00 90.81 209 TYR A O 1
ATOM 1647 N N . GLY A 1 210 ? -3.498 12.054 -2.946 1.00 85.56 210 GLY A N 1
ATOM 1648 C CA . GLY A 1 210 ? -4.557 12.894 -3.512 1.00 85.56 210 GLY A CA 1
ATOM 1649 C C . GLY A 1 210 ? -5.885 12.768 -2.764 1.00 85.56 210 GLY A C 1
ATOM 1650 O O . GLY A 1 210 ? -6.943 13.089 -3.303 1.00 85.56 210 GLY A O 1
ATOM 1651 N N . ILE A 1 211 ? -5.841 12.274 -1.526 1.00 82.81 211 ILE A N 1
ATOM 1652 C CA . ILE A 1 211 ? -7.018 12.004 -0.712 1.00 82.81 211 ILE A CA 1
ATOM 1653 C C . ILE A 1 211 ? -7.363 13.262 0.083 1.00 82.81 211 ILE A C 1
ATOM 1655 O O . ILE A 1 211 ? -6.549 13.763 0.852 1.00 82.81 211 ILE A O 1
ATOM 1659 N N . ASN A 1 212 ? -8.592 13.750 -0.075 1.00 81.88 212 ASN A N 1
ATOM 1660 C CA . ASN A 1 212 ? -9.146 14.816 0.755 1.00 81.88 212 ASN A CA 1
ATOM 1661 C C . ASN A 1 212 ? -10.108 14.207 1.782 1.00 81.88 212 ASN A C 1
ATOM 1663 O O . ASN A 1 212 ? -11.317 14.159 1.551 1.00 81.88 212 ASN A O 1
ATOM 1667 N N . ARG A 1 213 ? -9.555 13.655 2.865 1.00 85.06 213 ARG A N 1
ATOM 1668 C CA . ARG A 1 213 ? -10.306 13.004 3.946 1.00 85.06 213 ARG A CA 1
ATOM 1669 C C . ARG A 1 213 ? -9.836 13.529 5.293 1.00 85.06 213 ARG A C 1
ATOM 1671 O O . ARG A 1 213 ? -8.640 13.711 5.488 1.00 85.06 213 ARG A O 1
ATOM 1678 N N . GLY A 1 214 ? -10.778 13.699 6.219 1.00 87.50 214 GLY A N 1
ATOM 1679 C CA . GLY A 1 214 ? -10.456 14.002 7.613 1.00 87.50 214 GLY A CA 1
ATOM 1680 C C . GLY A 1 214 ? -9.703 12.851 8.285 1.00 87.50 214 GLY A C 1
ATOM 1681 O O . GLY A 1 214 ? -9.728 11.707 7.818 1.00 87.50 214 GLY A O 1
ATOM 1682 N N . ALA A 1 215 ? -9.069 13.134 9.419 1.00 91.19 215 ALA A N 1
ATOM 1683 C CA . ALA A 1 215 ? -8.221 12.182 10.129 1.00 91.19 215 ALA A CA 1
ATOM 1684 C C . ALA A 1 215 ? -8.985 10.908 10.525 1.00 91.19 215 ALA A C 1
ATOM 1686 O O . ALA A 1 215 ? -8.441 9.805 10.444 1.00 91.19 215 ALA A O 1
ATOM 1687 N N . LEU A 1 216 ? -10.257 11.043 10.924 1.00 91.81 216 LEU A N 1
ATOM 1688 C CA . LEU A 1 216 ? -11.092 9.894 11.292 1.00 91.81 216 LEU A CA 1
ATOM 1689 C C . LEU A 1 216 ? -11.415 8.998 10.093 1.00 91.81 216 LEU A C 1
ATOM 1691 O O . LEU A 1 216 ? -11.400 7.775 10.221 1.00 91.81 216 LEU A O 1
ATOM 1695 N N . GLU A 1 217 ? -11.668 9.586 8.926 1.00 91.50 217 GLU A N 1
ATOM 1696 C CA . GLU A 1 217 ? -11.873 8.817 7.699 1.00 91.50 217 GLU A CA 1
ATOM 1697 C C . GLU A 1 217 ? -10.583 8.141 7.234 1.00 91.50 217 GLU A C 1
ATOM 1699 O O . GLU A 1 217 ? -10.627 6.986 6.815 1.00 91.50 217 GLU A O 1
ATOM 1704 N N . MET A 1 218 ? -9.438 8.823 7.348 1.00 91.81 218 MET A N 1
ATOM 1705 C CA . MET A 1 218 ? -8.128 8.235 7.056 1.00 91.81 218 MET A CA 1
ATOM 1706 C C . MET A 1 218 ? -7.860 7.013 7.936 1.00 91.81 218 MET A C 1
ATOM 1708 O O . MET A 1 218 ? -7.525 5.950 7.421 1.00 91.81 218 MET A O 1
ATOM 1712 N N . ALA A 1 219 ? -8.116 7.116 9.240 1.00 93.62 219 ALA A N 1
ATOM 1713 C CA . ALA A 1 219 ? -7.976 5.992 10.159 1.00 93.62 219 ALA A CA 1
ATOM 1714 C C . ALA A 1 219 ? -8.929 4.839 9.831 1.00 93.62 219 ALA A C 1
ATOM 1716 O O . ALA A 1 219 ? -8.523 3.680 9.847 1.00 93.62 219 ALA A O 1
ATOM 1717 N N . ALA A 1 220 ? -10.193 5.140 9.532 1.00 92.06 220 ALA A N 1
ATOM 1718 C CA . ALA A 1 220 ? -11.199 4.119 9.265 1.00 92.06 220 ALA A CA 1
ATOM 1719 C C . ALA A 1 220 ? -10.948 3.364 7.949 1.00 92.06 220 ALA A C 1
ATOM 1721 O O . ALA A 1 220 ? -11.135 2.149 7.905 1.00 92.06 220 ALA A O 1
ATOM 1722 N N . VAL A 1 221 ? -10.546 4.077 6.891 1.00 89.50 221 VAL A N 1
ATOM 1723 C CA . VAL A 1 221 ? -10.373 3.516 5.540 1.00 89.50 221 VAL A CA 1
ATOM 1724 C C . VAL A 1 221 ? -8.970 2.959 5.330 1.00 89.50 221 VAL A C 1
ATOM 1726 O O . VAL A 1 221 ? -8.837 1.910 4.702 1.00 89.50 221 VAL A O 1
ATOM 1729 N N . TYR A 1 222 ? -7.948 3.657 5.841 1.00 90.62 222 TYR A N 1
ATOM 1730 C CA . TYR A 1 222 ? -6.550 3.334 5.563 1.00 90.62 222 TYR A CA 1
ATOM 1731 C C . TYR A 1 222 ? -5.746 2.808 6.755 1.00 90.62 222 TYR A C 1
ATOM 1733 O O . TYR A 1 222 ? -4.582 2.432 6.621 1.00 90.62 222 TYR A O 1
ATOM 1741 N N . GLY A 1 223 ? -6.332 2.805 7.952 1.00 92.50 223 GLY A N 1
ATOM 1742 C CA . GLY A 1 223 ? -5.668 2.289 9.145 1.00 92.50 223 GLY A CA 1
ATOM 1743 C C . GLY A 1 223 ? -4.486 3.118 9.634 1.00 92.50 223 GLY A C 1
ATOM 1744 O O . GLY A 1 223 ? -3.661 2.602 10.382 1.00 92.50 223 GLY A O 1
ATOM 1745 N N . PHE A 1 224 ? -4.400 4.397 9.261 1.00 91.75 224 PHE A N 1
ATOM 1746 C CA . PHE A 1 224 ? -3.411 5.325 9.807 1.00 91.75 224 PHE A CA 1
ATOM 1747 C C . PHE A 1 224 ? -3.992 6.728 9.991 1.00 91.75 224 PHE A C 1
ATOM 1749 O O . PHE A 1 224 ? -5.014 7.083 9.406 1.00 91.75 224 PHE A O 1
ATOM 1756 N N . VAL A 1 225 ? -3.327 7.537 10.816 1.00 91.06 225 VAL A N 1
ATOM 1757 C CA . VAL A 1 225 ? -3.678 8.945 11.025 1.00 91.06 225 VAL A CA 1
ATOM 1758 C C . VAL A 1 225 ? -2.668 9.812 10.294 1.00 91.06 225 VAL A C 1
ATOM 1760 O O . VAL A 1 225 ? -1.483 9.772 10.626 1.00 91.06 225 VAL A O 1
ATOM 1763 N N . ASP A 1 226 ? -3.123 10.606 9.327 1.00 87.00 226 ASP A N 1
ATOM 1764 C CA . ASP A 1 226 ? -2.270 11.632 8.737 1.00 87.00 226 ASP A CA 1
ATOM 1765 C C . ASP A 1 226 ? -2.178 12.834 9.686 1.00 87.00 226 ASP A C 1
ATOM 1767 O O . ASP A 1 226 ? -3.167 13.508 9.966 1.00 87.00 226 ASP A O 1
ATOM 1771 N N . ILE A 1 227 ? -0.978 13.077 10.211 1.00 84.38 227 ILE A N 1
ATOM 1772 C CA . ILE A 1 227 ? -0.664 14.233 11.062 1.00 84.38 227 ILE A CA 1
ATOM 1773 C C . ILE A 1 227 ? 0.079 15.335 10.296 1.00 84.38 227 ILE A C 1
ATOM 1775 O O . ILE A 1 227 ? 0.465 16.339 10.893 1.00 84.38 227 ILE A O 1
ATOM 1779 N N . SER A 1 228 ? 0.317 15.144 8.994 1.00 78.38 228 SER A N 1
ATOM 1780 C CA . SER A 1 228 ? 0.982 16.125 8.130 1.00 78.38 228 SER A CA 1
ATOM 1781 C C . SER A 1 228 ? 0.074 17.293 7.749 1.00 78.38 228 SER A C 1
ATOM 1783 O O . SER A 1 228 ? 0.548 18.346 7.313 1.00 78.38 228 SER A O 1
ATOM 1785 N N . GLU A 1 229 ? -1.235 17.145 7.944 1.00 67.75 229 GLU A N 1
ATOM 1786 C CA . GLU A 1 229 ? -2.174 18.245 7.839 1.00 67.75 229 GLU A CA 1
ATOM 1787 C C . GLU A 1 229 ? -2.042 19.153 9.068 1.00 67.75 229 GLU A C 1
ATOM 1789 O O . GLU A 1 229 ? -2.522 18.856 10.161 1.00 67.75 229 GLU A O 1
ATOM 1794 N N . SER A 1 230 ? -1.360 20.287 8.894 1.00 53.00 230 SER A N 1
ATOM 1795 C CA . SER A 1 230 ? -1.408 21.377 9.863 1.00 53.00 230 SER A CA 1
ATOM 1796 C C . SER A 1 230 ? -2.868 21.748 10.099 1.00 53.00 230 SER A C 1
ATOM 1798 O O . SER A 1 230 ? -3.551 22.164 9.163 1.00 53.00 230 SER A O 1
ATOM 1800 N N . ALA A 1 231 ? -3.322 21.625 11.344 1.00 47.31 231 ALA A N 1
ATOM 1801 C CA . ALA A 1 231 ? -4.639 22.050 11.787 1.00 47.31 231 ALA A CA 1
ATOM 1802 C C . ALA A 1 231 ? -4.970 23.466 11.278 1.00 47.31 231 ALA A C 1
ATOM 1804 O O . ALA A 1 231 ? -4.465 24.467 11.796 1.00 47.31 231 ALA A O 1
ATOM 1805 N N . HIS A 1 232 ? -5.827 23.568 10.263 1.00 44.16 232 HIS A N 1
ATOM 1806 C CA . HIS A 1 232 ? -6.495 24.821 9.957 1.00 44.16 232 HIS A CA 1
ATOM 1807 C C . HIS A 1 232 ? -7.644 24.963 10.940 1.00 44.16 232 HIS A C 1
ATOM 1809 O O . HIS A 1 232 ? -8.715 24.436 10.690 1.00 44.16 232 HIS A O 1
ATOM 1815 N N . VAL A 1 233 ? -7.412 25.679 12.043 1.00 45.12 233 VAL A N 1
ATOM 1816 C CA . VAL A 1 233 ? -8.452 25.982 13.034 1.00 45.12 233 VAL A CA 1
ATOM 1817 C C . VAL A 1 233 ? -9.641 26.655 12.330 1.00 45.12 233 VAL A C 1
ATOM 1819 O O . VAL A 1 233 ? -9.601 27.838 11.986 1.00 45.12 233 VAL A O 1
ATOM 1822 N N . SER A 1 234 ? -10.681 25.873 12.075 1.00 47.25 234 SER A N 1
ATOM 1823 C CA . SER A 1 234 ? -12.000 26.275 11.632 1.00 47.25 234 SER A CA 1
ATOM 1824 C C . SER A 1 234 ? -12.901 26.420 12.855 1.00 47.25 234 SER A C 1
ATOM 1826 O O . SER A 1 234 ? -13.454 25.466 13.394 1.00 47.25 234 SER A O 1
ATOM 1828 N N . THR A 1 235 ? -13.122 27.663 13.272 1.00 51.28 235 THR A N 1
ATOM 1829 C CA . THR A 1 235 ? -13.874 28.025 14.484 1.00 51.28 235 THR A CA 1
ATOM 1830 C C . THR A 1 235 ? -15.354 27.591 14.524 1.00 51.28 235 THR A C 1
ATOM 1832 O O . THR A 1 235 ? -16.043 27.930 15.483 1.00 51.28 235 THR A O 1
ATOM 1835 N N . ASP A 1 236 ? -15.850 26.830 13.543 1.00 54.25 236 ASP A N 1
ATOM 1836 C CA . ASP A 1 236 ? -17.255 26.429 13.377 1.00 54.25 236 ASP A CA 1
ATOM 1837 C C . ASP A 1 236 ? -17.487 24.913 13.531 1.00 54.25 236 ASP A C 1
ATOM 1839 O O . ASP A 1 236 ? -18.245 24.279 12.787 1.00 54.25 236 ASP A O 1
ATOM 1843 N N . VAL A 1 237 ? -16.891 24.301 14.558 1.00 60.62 237 VAL A N 1
ATOM 1844 C CA . VAL A 1 237 ? -17.257 22.929 14.937 1.00 60.62 237 VAL A CA 1
ATOM 1845 C C . VAL A 1 237 ? -18.668 22.907 15.494 1.00 60.62 237 VAL A C 1
ATOM 1847 O O . VAL A 1 237 ? -18.939 23.430 16.578 1.00 60.62 237 VAL A O 1
ATOM 1850 N N . LYS A 1 238 ? -19.574 22.210 14.803 1.00 76.25 238 LYS A N 1
ATOM 1851 C CA . LYS A 1 238 ? -20.905 21.913 15.345 1.00 76.25 238 LYS A CA 1
ATOM 1852 C C . LYS A 1 238 ? -20.733 21.232 16.714 1.00 76.25 238 LYS A C 1
ATOM 1854 O O . LYS A 1 238 ? -20.110 20.168 16.765 1.00 76.25 238 LYS A O 1
ATOM 1859 N N . PRO A 1 239 ? -21.304 21.761 17.816 1.00 78.12 239 PRO A N 1
ATOM 1860 C CA . PRO A 1 239 ? -21.116 21.212 19.166 1.00 78.12 239 PRO A CA 1
ATOM 1861 C C . PRO A 1 239 ? -21.385 19.703 19.279 1.00 78.12 239 PRO A C 1
ATOM 1863 O O . PRO A 1 239 ? -20.747 19.001 20.061 1.00 78.12 239 PRO A O 1
ATOM 1866 N N . THR A 1 240 ? -22.291 19.186 18.445 1.00 85.81 240 THR A N 1
ATOM 1867 C CA . THR A 1 240 ? -22.613 17.761 18.335 1.00 85.81 240 THR A CA 1
ATOM 1868 C C . THR A 1 240 ? -21.456 16.909 17.812 1.00 85.81 240 THR A C 1
ATOM 1870 O O . THR A 1 240 ? -21.268 15.798 18.295 1.00 85.81 240 THR A O 1
ATOM 1873 N N . LEU A 1 241 ? -20.672 17.402 16.847 1.00 87.44 241 LEU A N 1
ATOM 1874 C CA . LEU A 1 241 ? -19.516 16.681 16.306 1.00 87.44 241 LEU A CA 1
ATOM 1875 C C . LEU A 1 241 ? -18.391 16.616 17.341 1.00 87.44 241 LEU A C 1
ATOM 1877 O O . LEU A 1 241 ? -17.869 15.539 17.615 1.00 87.44 241 LEU A O 1
ATOM 1881 N N . ARG A 1 242 ? -18.107 17.744 18.003 1.00 89.44 242 ARG A N 1
ATOM 1882 C CA . ARG A 1 242 ? -17.135 17.814 19.102 1.00 89.44 242 ARG A CA 1
ATOM 1883 C C . ARG A 1 242 ? -17.457 16.812 20.210 1.00 89.44 242 ARG A C 1
ATOM 1885 O O . ARG A 1 242 ? -16.566 16.100 20.661 1.00 89.44 242 ARG A O 1
ATOM 1892 N N . ALA A 1 243 ? -18.720 16.734 20.631 1.00 91.12 243 ALA A N 1
ATOM 1893 C CA . ALA A 1 243 ? -19.153 15.779 21.651 1.00 91.12 243 ALA A CA 1
ATOM 1894 C C . ALA A 1 243 ? -18.939 14.317 21.216 1.00 91.12 243 ALA A C 1
ATOM 1896 O O . ALA A 1 243 ? -18.479 13.508 22.018 1.00 91.12 243 ALA A O 1
ATOM 1897 N N . ARG A 1 244 ? -19.213 13.983 19.947 1.00 93.25 244 ARG A N 1
ATOM 1898 C CA . ARG A 1 244 ? -18.998 12.633 19.394 1.00 93.25 244 ARG A CA 1
ATOM 1899 C C . ARG A 1 244 ? -17.516 12.262 19.320 1.00 93.25 244 ARG A C 1
ATOM 1901 O O . ARG A 1 244 ? -17.148 11.172 19.739 1.00 93.25 244 ARG A O 1
ATOM 1908 N N . LEU A 1 245 ? -16.658 13.175 18.867 1.00 93.31 245 LEU A N 1
ATOM 1909 C CA . LEU A 1 245 ? -15.209 12.947 18.831 1.00 93.31 245 LEU A CA 1
ATOM 1910 C C . LEU A 1 245 ? -14.628 12.757 20.243 1.00 93.31 245 LEU A C 1
ATOM 1912 O O . LEU A 1 245 ? -13.826 11.853 20.467 1.00 93.31 245 LEU A O 1
ATOM 1916 N N . TRP A 1 246 ? -15.079 13.554 21.220 1.00 94.31 246 TRP A N 1
ATOM 1917 C CA . TRP A 1 246 ? -14.715 13.351 22.627 1.00 94.31 246 TRP A CA 1
ATOM 1918 C C . TRP A 1 246 ? -15.181 12.004 23.165 1.00 94.31 246 TRP A C 1
ATOM 1920 O O . TRP A 1 246 ? -14.436 11.364 23.905 1.00 94.31 246 TRP A O 1
ATOM 1930 N N . HIS A 1 247 ? -16.381 11.566 22.783 1.00 94.38 247 HIS A N 1
ATOM 1931 C CA . HIS A 1 247 ? -16.889 10.260 23.175 1.00 94.38 247 HIS A CA 1
ATOM 1932 C C . HIS A 1 247 ? -15.971 9.137 22.678 1.00 94.38 247 HIS A C 1
ATOM 1934 O O . HIS A 1 247 ? -15.550 8.342 23.512 1.00 94.38 247 HIS A O 1
ATOM 1940 N N . ILE A 1 248 ? -15.566 9.144 21.396 1.00 94.12 248 ILE A N 1
ATOM 1941 C CA . ILE A 1 248 ? -14.603 8.176 20.823 1.00 94.12 248 ILE A CA 1
ATOM 1942 C C . ILE A 1 248 ? -13.309 8.137 21.644 1.00 94.12 248 ILE A C 1
ATOM 1944 O O . ILE A 1 248 ? -12.834 7.060 22.003 1.00 94.12 248 ILE A O 1
ATOM 1948 N N . ILE A 1 249 ? -12.739 9.303 21.964 1.00 94.62 249 ILE A N 1
ATOM 1949 C CA . ILE A 1 249 ? -11.499 9.394 22.747 1.00 94.62 249 ILE A CA 1
ATOM 1950 C C . ILE A 1 249 ? -11.679 8.779 24.131 1.00 94.62 249 ILE A C 1
ATOM 1952 O O . ILE A 1 249 ? -10.785 8.075 24.592 1.00 94.62 249 ILE A O 1
ATOM 1956 N N . GLU A 1 250 ? -12.792 9.076 24.800 1.00 93.88 250 GLU A N 1
ATOM 1957 C CA . GLU A 1 250 ? -13.036 8.621 26.164 1.00 93.88 250 GLU A CA 1
ATOM 1958 C C . GLU A 1 250 ? -13.216 7.109 26.229 1.00 93.88 250 GLU A C 1
ATOM 1960 O O . GLU A 1 250 ? -12.519 6.462 27.007 1.00 93.88 250 GLU A O 1
ATOM 1965 N N . VAL A 1 251 ? -14.070 6.540 25.371 1.00 91.88 251 VAL A N 1
ATOM 1966 C CA . VAL A 1 251 ? -14.273 5.084 25.342 1.00 91.88 251 VAL A CA 1
ATOM 1967 C C . VAL A 1 251 ? -12.975 4.359 24.977 1.00 91.88 251 VAL A C 1
ATOM 1969 O O . VAL A 1 251 ? -12.612 3.373 25.609 1.00 91.88 251 VAL A O 1
ATOM 1972 N N . SER A 1 252 ? -12.175 4.923 24.066 1.00 91.19 252 SER A N 1
ATOM 1973 C CA . SER A 1 252 ? -10.917 4.307 23.626 1.00 91.19 252 SER A CA 1
ATOM 1974 C C . SER A 1 252 ? -9.816 4.269 24.699 1.00 91.19 252 SER A C 1
ATOM 1976 O O . SER A 1 252 ? -8.881 3.482 24.572 1.00 91.19 252 SER A O 1
ATOM 1978 N N . LYS A 1 253 ? -9.886 5.087 25.764 1.00 88.44 253 LYS A N 1
ATOM 1979 C CA . LYS A 1 253 ? -8.884 5.084 26.858 1.00 88.44 253 LYS A CA 1
ATOM 1980 C C . LYS A 1 253 ? -8.862 3.783 27.654 1.00 88.44 253 LYS A C 1
ATOM 1982 O O . LYS A 1 253 ? -7.867 3.503 28.318 1.00 88.44 253 LYS A O 1
ATOM 1987 N N . ASN A 1 254 ? -9.944 3.015 27.599 1.00 84.88 254 ASN A N 1
ATOM 1988 C CA . ASN A 1 254 ? -10.071 1.757 28.325 1.00 84.88 254 ASN A CA 1
ATOM 1989 C C . ASN A 1 254 ? -9.304 0.604 27.654 1.00 84.88 254 ASN A C 1
ATOM 1991 O O . ASN A 1 254 ? -9.275 -0.500 28.196 1.00 84.88 254 ASN A O 1
ATOM 1995 N N . TYR A 1 255 ? -8.672 0.852 26.500 1.00 83.50 255 TYR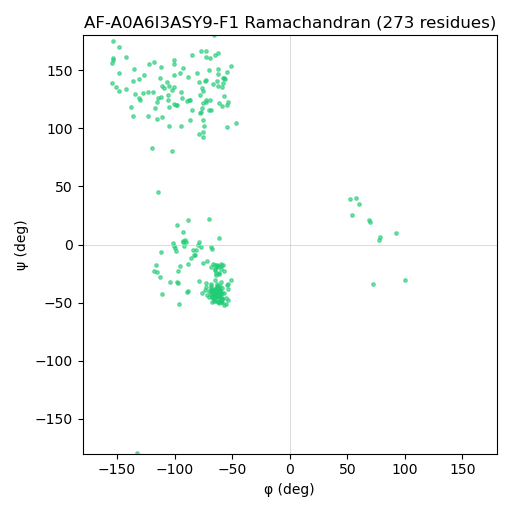 A N 1
ATOM 1996 C CA . TYR A 1 255 ? -8.071 -0.173 25.649 1.00 83.50 255 TYR A CA 1
ATOM 1997 C C . TYR A 1 255 ? -6.569 0.067 25.416 1.00 83.50 255 TYR A C 1
ATOM 1999 O O . TYR A 1 255 ? -6.091 1.200 25.539 1.00 83.50 255 TYR A O 1
ATOM 2007 N N . PRO A 1 256 ? -5.784 -0.986 25.107 1.00 77.50 256 PRO A N 1
ATOM 2008 C CA . PRO A 1 256 ? -4.335 -0.877 24.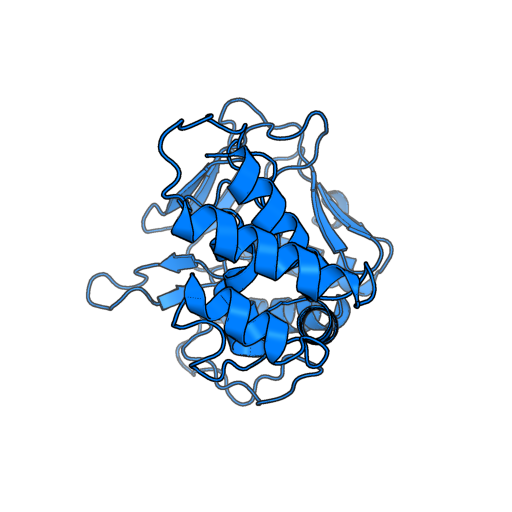952 1.00 77.50 256 PRO A CA 1
ATOM 2009 C C . PRO A 1 256 ? -3.914 0.144 23.890 1.00 77.50 256 PRO A C 1
ATOM 2011 O O . PRO A 1 256 ? -4.509 0.233 22.817 1.00 77.50 256 PRO A O 1
ATOM 2014 N N . ALA A 1 257 ? -2.820 0.864 24.149 1.00 69.56 257 ALA A N 1
ATOM 2015 C CA . ALA A 1 257 ? -2.300 1.895 23.247 1.00 69.56 257 ALA A CA 1
ATOM 2016 C C . ALA A 1 257 ? -1.813 1.362 21.883 1.00 69.56 257 ALA A C 1
ATOM 2018 O O . ALA A 1 257 ? -1.679 2.139 20.944 1.00 69.56 257 ALA A O 1
ATOM 2019 N N . SER A 1 258 ? -1.560 0.058 21.756 1.00 65.38 258 SER A N 1
ATOM 2020 C CA . SER A 1 258 ? -1.149 -0.592 20.504 1.00 65.38 258 SER A CA 1
ATOM 2021 C C . SER A 1 258 ? -2.313 -1.162 19.683 1.00 65.38 258 SER A C 1
ATOM 2023 O O . SER A 1 258 ? -2.065 -1.812 18.675 1.00 65.38 258 SER A O 1
ATOM 2025 N N . SER A 1 259 ? -3.560 -0.976 20.124 1.00 78.94 259 SER A N 1
ATOM 2026 C CA . SER A 1 259 ? -4.751 -1.496 19.438 1.00 78.94 259 SER A CA 1
ATOM 2027 C C . SER A 1 259 ? -5.231 -0.564 18.325 1.00 78.94 259 SER A C 1
ATOM 2029 O O . SER A 1 259 ? -4.949 0.634 18.335 1.00 78.94 259 SER A O 1
ATOM 2031 N N . ALA A 1 260 ? -6.063 -1.071 17.417 1.00 91.25 260 ALA A N 1
ATOM 2032 C CA . ALA A 1 260 ? -6.765 -0.246 16.434 1.00 91.25 260 ALA A CA 1
ATOM 2033 C C . ALA A 1 260 ? -7.630 0.873 17.068 1.00 91.25 260 ALA A C 1
ATOM 2035 O O . ALA A 1 260 ? -7.876 1.912 16.447 1.00 91.25 260 ALA A O 1
ATOM 2036 N N . CYS A 1 261 ? -8.039 0.717 18.335 1.00 91.88 261 CYS A N 1
ATOM 2037 C CA . CYS A 1 261 ? -8.719 1.773 19.090 1.00 91.88 261 CYS A CA 1
ATOM 2038 C C . CYS A 1 261 ? -7.832 3.005 19.296 1.00 91.88 261 CYS A C 1
ATOM 2040 O O . CYS A 1 261 ? -8.332 4.130 19.301 1.00 91.88 261 CYS A O 1
ATOM 2042 N N . SER A 1 262 ? -6.516 2.828 19.453 1.00 90.88 262 SER A N 1
ATOM 2043 C CA . SER A 1 262 ? -5.611 3.960 19.652 1.00 90.88 262 SER A CA 1
ATOM 2044 C C . SER A 1 262 ? -5.503 4.824 18.397 1.00 90.88 262 SER A C 1
ATOM 2046 O O . SER A 1 262 ? -5.482 6.050 18.519 1.00 90.88 262 SER A O 1
ATOM 2048 N N . ILE A 1 263 ? -5.551 4.204 17.214 1.00 93.50 263 ILE A N 1
ATOM 2049 C CA . ILE A 1 263 ? -5.578 4.881 15.912 1.00 93.50 263 ILE A CA 1
ATOM 2050 C C . ILE A 1 263 ? -6.859 5.711 15.786 1.00 93.50 263 ILE A C 1
ATOM 2052 O O . ILE A 1 263 ? -6.788 6.904 15.497 1.00 93.50 263 ILE A O 1
ATOM 2056 N N . LEU A 1 264 ? -8.026 5.131 16.090 1.00 94.81 264 LEU A N 1
ATOM 2057 C CA . LEU A 1 264 ? -9.307 5.855 16.076 1.00 94.81 264 LEU A CA 1
ATOM 2058 C C . LEU A 1 264 ? -9.330 7.015 17.084 1.00 94.81 264 LEU A C 1
ATOM 2060 O O . LEU A 1 264 ? -9.776 8.117 16.765 1.00 94.81 264 LEU A O 1
ATOM 2064 N N . ALA A 1 265 ? -8.800 6.805 18.291 1.00 93.88 265 ALA A N 1
ATOM 2065 C CA . ALA A 1 265 ? -8.697 7.851 19.305 1.00 93.88 265 ALA A CA 1
ATOM 2066 C C . ALA A 1 265 ? -7.732 8.969 18.892 1.00 93.88 265 ALA A C 1
ATOM 2068 O O . ALA A 1 265 ? -7.997 10.145 19.138 1.00 93.88 265 ALA A O 1
ATOM 2069 N N . GLN A 1 266 ? -6.593 8.621 18.293 1.00 93.38 266 GLN A N 1
ATOM 2070 C CA . GLN A 1 266 ? -5.631 9.586 17.772 1.00 93.38 266 GLN A CA 1
ATOM 2071 C C . GLN A 1 266 ? -6.249 10.396 16.636 1.00 93.38 266 GLN A C 1
ATOM 2073 O O . GLN A 1 266 ? -6.165 11.621 16.663 1.00 93.38 266 GLN A O 1
ATOM 2078 N N . ALA A 1 267 ? -6.940 9.742 15.709 1.00 93.31 267 ALA A N 1
ATOM 2079 C CA . ALA A 1 267 ? -7.653 10.401 14.630 1.00 93.31 267 ALA A CA 1
ATOM 2080 C C . ALA A 1 267 ? -8.714 11.371 15.150 1.00 93.31 267 ALA A C 1
ATOM 2082 O O . ALA A 1 267 ? -8.744 12.527 14.740 1.00 93.31 267 ALA A O 1
ATOM 2083 N N . ALA A 1 268 ? -9.522 10.949 16.128 1.00 93.06 268 ALA A N 1
ATOM 2084 C CA . ALA A 1 268 ? -10.509 11.819 16.757 1.00 93.06 268 ALA A CA 1
ATOM 2085 C C . ALA A 1 268 ? -9.865 13.037 17.444 1.00 93.06 268 ALA A C 1
ATOM 2087 O O . ALA A 1 268 ? -10.428 14.130 17.409 1.00 93.06 268 ALA A O 1
ATOM 2088 N N . ARG A 1 269 ? -8.670 12.884 18.037 1.00 92.88 269 ARG A N 1
ATOM 2089 C CA . ARG A 1 269 ? -7.904 14.022 18.573 1.00 92.88 269 ARG A CA 1
ATOM 2090 C C . ARG A 1 269 ? -7.446 14.953 17.460 1.00 92.88 269 ARG A C 1
ATOM 2092 O O . ARG A 1 269 ? -7.616 16.153 17.615 1.00 92.88 269 ARG A O 1
ATOM 2099 N N . VAL A 1 270 ? -6.870 14.437 16.378 1.00 89.88 270 VAL A N 1
ATOM 2100 C CA . VAL A 1 270 ? -6.409 15.270 15.255 1.00 89.88 270 VAL A CA 1
ATOM 2101 C C . VAL A 1 270 ? -7.580 16.039 14.651 1.00 89.88 270 VAL A C 1
ATOM 2103 O O . VAL A 1 270 ? -7.491 17.253 14.498 1.00 89.88 270 VAL A O 1
ATOM 2106 N N . GLU A 1 271 ? -8.710 15.371 14.431 1.00 89.06 271 GLU A N 1
ATOM 2107 C CA . GLU A 1 271 ? -9.942 15.978 13.924 1.00 89.06 271 GLU A CA 1
ATOM 2108 C C . GLU A 1 271 ? -10.457 17.093 14.851 1.00 89.06 271 GLU A C 1
ATOM 2110 O O . GLU A 1 271 ? -10.813 18.168 14.389 1.00 89.06 271 GLU A O 1
ATOM 2115 N N . LEU A 1 272 ? -10.424 16.888 16.175 1.00 88.00 272 LEU A N 1
ATOM 2116 C CA . LEU A 1 272 ? -10.817 17.910 17.157 1.00 88.00 272 LEU A CA 1
ATOM 2117 C C . LEU A 1 272 ? -9.932 19.160 17.172 1.00 88.00 272 LEU A C 1
ATOM 2119 O O . LEU A 1 272 ? -10.390 20.187 17.664 1.00 88.00 272 LEU A O 1
ATOM 2123 N N . HIS A 1 273 ? -8.667 19.054 16.759 1.00 82.06 273 HIS A N 1
ATOM 2124 C CA . HIS A 1 273 ? -7.735 20.188 16.730 1.00 82.06 273 HIS A CA 1
ATOM 2125 C C . HIS A 1 273 ? -7.645 20.830 15.344 1.00 82.06 273 HIS A C 1
ATOM 2127 O O . HIS A 1 273 ? -7.250 21.988 15.252 1.00 82.06 273 HIS A O 1
ATOM 2133 N N . SER A 1 274 ? -7.991 20.083 14.292 1.00 72.25 274 SER A N 1
ATOM 2134 C CA . SER A 1 274 ? -7.982 20.534 12.893 1.00 72.25 274 SER A CA 1
ATOM 2135 C C . SER A 1 274 ? -9.245 21.285 12.492 1.00 72.25 274 SER A C 1
ATOM 2137 O O . SER A 1 274 ? -9.321 21.789 11.378 1.00 72.25 274 SER A O 1
ATOM 2139 N N . GLN A 1 275 ? -10.215 21.361 13.398 1.00 62.88 275 GLN A N 1
ATOM 2140 C CA . GLN A 1 275 ? -11.375 22.227 13.315 1.00 62.88 275 GLN A CA 1
ATOM 2141 C C . GLN A 1 275 ? -11.282 23.223 14.474 1.00 62.88 275 GLN A C 1
ATOM 2143 O O . GLN A 1 275 ? -11.077 24.419 14.214 1.00 62.88 275 GLN A O 1
#

Radius of gyration: 19.41 Å; Cα contacts (8 Å, |Δi|>4): 527; chains: 1; bounding box: 45×48×51 Å

pLDDT: mean 91.33, std 9.79, range [44.16, 98.69]

Sequence (275 aa):
MSTRFIQSDDPIVADLLASTIELVAEAGGWLAPSTTFVNQHGQLHVESRENNGSALFHIPREAFVRVDDVQWSQSSEQLEILEVPDHFGDIETELLYIQVALHNQCGKLPWMNQTHPWLANDVPDEVIEAVRLILPGFRETHMTATDTLWANRCFKIPIDESQEPQRVLIPLVDLLNHHKQGATGSWGGDAFAVASNQAFGSNESALNYGINRGALEMAAVYGFVDISESAHVSTDVKPTLRARLWHIIEVSKNYPASSACSILAQAARVELHSQ

Mean predicted aligned error: 4.9 Å

Secondary structure (DSSP, 8-state):
-GGGGEEES-HHHHHHHHHHHHHHHHTT-EE-TT-EEEEETTEEEEE----TT-EEEEEEGGG-EE-SSSEE---SSS--EEE--TTS-HHHHHHHHHHHHHHHHTTHHHHHHHH-TTT-TTS-HHHHHHHHTT-TTTTTS---HHHHHHHHH-EEE-SSTTSPPEEEE-TTTTTSEEEEEEEEEEE-SSEEEEE----SSSSEEEEE------HHHHHHHHSS----S-----S---HHHHHHHHHHHHHHTTS-TTSHHHHHHHHHHHHHHH-

Solvent-accessible surface area (backbone atoms only — not comparable to full-atom values): 14793 Å² total; per-residue (Å²): 130,47,66,81,33,53,46,54,83,43,71,68,56,40,51,40,51,28,50,50,50,48,52,33,41,70,57,69,19,52,66,38,92,59,41,33,42,38,38,54,94,53,44,65,38,31,33,32,76,59,41,88,54,34,70,40,38,37,45,28,56,64,46,35,28,73,55,76,78,40,40,65,57,91,47,57,68,46,79,44,82,75,44,75,56,90,84,58,50,72,62,21,49,54,46,44,55,43,51,41,51,42,43,44,74,33,39,45,39,48,49,39,44,50,40,20,52,66,57,21,80,84,56,50,67,72,48,53,53,39,46,27,78,78,40,68,66,65,71,67,66,91,71,52,53,61,57,51,50,48,70,63,43,32,46,76,43,62,86,46,96,90,49,80,59,42,48,29,34,44,75,78,60,55,37,34,46,80,32,82,60,17,13,46,72,45,79,75,90,59,33,42,36,30,25,22,23,66,52,46,104,55,47,50,39,23,29,29,82,82,74,92,64,56,24,48,53,33,13,51,73,63,44,43,59,72,76,71,65,75,56,57,69,40,92,77,64,55,69,68,56,56,53,41,35,50,48,31,38,58,62,30,68,82,50,63,79,83,35,24,40,34,45,48,26,49,8,27,51,50,43,66,57,35,48

Nearest PDB structures (foldseek):
  3rc0-assembly1_A  TM=5.162E-01  e=1.216E-07  Homo sapiens
  3rc0-assembly2_B  TM=4.681E-01  e=1.626E-07  Homo sapiens
  3smt-assembly1_A  TM=5.072E-01  e=1.351E-05  Homo sapiens
  4o6f-assembly1_A  TM=4.033E-01  e=4.037E-03  Homo sapiens
  4au7-assembly1_A  TM=4.241E-01  e=5.662E-01  Mus musculus